Protein AF-0000000065842247 (afdb_homodimer)

Sequence (326 aa):
MAKSNKIFTNTLRLLALAATVVAIVFMVTSHDSAQVLNLTFTAKYSNTPAFKFLVIGEAIAGGYTVISILLSFKGLFWRLIVILDMVTTVLLTSSISAALAIAQVGKKGNTHAGWLPICGQVPDFCDYVTIALIAGFAAAIIYFVLLLCSLYVVLSPIFVATPMAKSNKIFTNTLRLLALAATVVAIVFMVTSHDSAQVLNLTFTAKYSNTPAFKFLVIGEAIAGGYTVISILLSFKGLFWRLIVILDMVTTVLLTSSISAALAIAQVGKKGNTHAGWLPICGQVPDFCDYVTIALIAGFAAAIIYFVLLLCSLYVVLSPIFVATP

Secondary structure (DSSP, 8-state):
--HHHHHHHHHHHHHHHHHHHHHHHHHHT-EEEEEETTEEEEEEGGG-HHHHHHHHHHHHHHHHHHHHHHHHTTTTTHHHHHHHHHHHHHHHHHHHHHHHHHHHHHHH-BTTTTB---TTT-HHHHHHHHHHHHHHHHHHHHHHHHHHHHHHHHHSHHHH---/--HHHHHHHHHHHHHHHHHHHHHHHHHHT-EEEEEETTEEEEEEGGG-HHHHHHHHHHHHHHHHHHHHHHHHTTT--HHHHHHHHHHHHHHHHHHHHHHHHHHHHHHH-BTTTTB---TTT-HHHHHHHHHHHHHHHHHHHHHHHHHHHHHHHHHSHHHH---

Foldseek 3Di:
DDPVLLVVLLVLLVLLLVLLVLLLVLQQPQWFWFADPNDIDIDHLVVDVLSVLLNVLSVVLNVVSVVLSVVSVVVPPVVVSLVVLVVSLVSLVVSLVSLVVVLVCLQCNDVVVPGDHPCVGGVSNSVSNVSSSVSSVSSSVSSVVSNVSSCCVVCVVVVPPDD/DDPVLLVVLLVLLVLLLVLLVLLLVLQQPQWFWFADPNDIDIDHLVVDPLSVLLNVLSVVLNVVSVVLSVCVVVVPPLVVSLVVLVVSLVSLVVSLVSLVVVLVCLQCNDVVVPGDHPCVGGVSNSVSNVSSSVSSVSSSVSSVVSSVSSCCVVCVVVVPPPD

Radius of gyration: 21.98 Å; Cα contacts (8 Å, |Δi|>4): 454; chains: 2; bounding box: 40×74×47 Å

Solvent-accessible surface area (backbone atoms only — not comparable to full-atom values): 16144 Å² total; per-residue (Å²): 132,63,68,67,57,52,53,53,54,48,51,50,42,52,52,27,34,52,22,19,52,51,15,36,53,32,31,74,65,17,51,29,66,32,77,53,99,86,37,79,39,59,45,47,38,84,78,34,70,37,44,44,42,30,40,51,34,32,50,52,44,32,55,47,40,56,52,50,53,62,45,60,73,68,63,80,52,59,69,60,47,54,54,50,40,50,52,41,28,44,42,33,37,20,20,46,29,11,28,48,42,53,50,47,33,34,63,69,25,34,78,70,71,60,26,61,49,44,34,88,62,27,46,62,22,47,51,26,42,49,51,12,49,54,26,34,47,49,23,26,50,44,38,46,50,53,46,51,52,52,50,48,59,63,50,43,67,69,64,62,70,62,134,130,64,68,68,56,52,54,53,54,47,50,50,42,52,51,28,34,52,23,19,51,49,16,36,53,32,30,74,65,17,50,31,65,32,78,52,99,87,36,79,39,59,47,46,39,84,78,33,71,37,44,44,42,29,40,51,35,30,49,52,44,31,55,47,41,58,52,50,54,63,37,56,73,69,69,52,60,63,67,57,48,54,54,51,41,50,53,41,28,45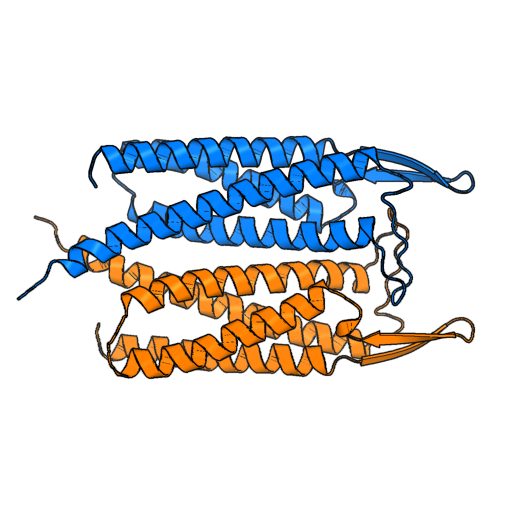,42,32,38,20,22,45,29,12,31,49,41,53,50,48,34,33,63,68,25,34,79,70,71,62,25,61,49,43,34,89,63,27,46,63,21,47,52,26,41,48,52,12,48,53,27,35,46,50,23,24,51,45,38,46,51,51,46,50,51,52,50,47,59,63,52,42,66,68,63,63,67,59,130

InterPro domains:
  IPR006459 Casparian strip membrane protein [TIGR01569] (11-151)
  IPR006702 Casparian strip membrane protein domain [PF04535] (5-141)
  IPR044173 Casparian strip membrane protein/CASP-like protein [PTHR36488] (4-150)

Organism: Populus trichocarpa (NCBI:txid3694)

pLDDT: mean 90.18, std 12.79, range [35.44, 98.75]

Nearest PDB structures (foldseek):
  7qhh-assembly1_I  TM=3.623E-01  e=5.832E-01  Rattus norvegicus
  8snb-assembly1_8L  TM=2.757E-01  e=6.957E+00  Strongylocentrotus purpuratus
  7qhh-assembly1_I  TM=4.865E-01  e=8.063E-01  Rattus norvegicus
  8ss7-assembly1_A  TM=3.778E-01  e=7.655E-01  Rattus norvegicus
  5vju-assembly1_A  TM=3.412E-01  e=9.273E+00  synthetic construct

Structure (mmCIF, N/CA/C/O backbone):
data_AF-0000000065842247-model_v1
#
loop_
_entity.id
_entity.type
_entity.pdbx_description
1 polymer 'CASP-like protein 1C2'
#
loop_
_atom_site.group_PDB
_atom_site.id
_atom_site.type_symbol
_atom_site.label_atom_id
_atom_site.label_alt_id
_atom_site.label_comp_id
_atom_site.label_asym_id
_atom_site.label_entity_id
_atom_site.label_seq_id
_atom_site.pdbx_PDB_ins_code
_atom_site.Cartn_x
_atom_site.Cartn_y
_atom_site.Cartn_z
_atom_site.occupancy
_atom_site.B_iso_or_equiv
_atom_site.auth_seq_id
_atom_site.auth_comp_id
_atom_site.auth_asym_id
_atom_site.auth_atom_id
_atom_site.pdbx_PDB_model_num
ATOM 1 N N . MET A 1 1 ? 10.617 26.594 12.383 1 52.81 1 MET A N 1
ATOM 2 C CA . MET A 1 1 ? 11.008 25.281 12.891 1 52.81 1 MET A CA 1
ATOM 3 C C . MET A 1 1 ? 12.422 25.328 13.469 1 52.81 1 MET A C 1
ATOM 5 O O . MET A 1 1 ? 13.297 26 12.93 1 52.81 1 MET A O 1
ATOM 9 N N . ALA A 1 2 ? 12.633 24.797 14.789 1 65 2 ALA A N 1
ATOM 10 C CA . ALA A 1 2 ? 13.938 24.828 15.453 1 65 2 ALA A CA 1
ATOM 11 C C . ALA A 1 2 ? 15 24.125 14.617 1 65 2 ALA A C 1
ATOM 13 O O . ALA A 1 2 ? 14.688 23.188 13.875 1 65 2 ALA A O 1
ATOM 14 N N . LYS A 1 3 ? 16.156 24.625 14.469 1 75.5 3 LYS A N 1
ATOM 15 C CA . LYS A 1 3 ? 17.328 24.109 13.766 1 75.5 3 LYS A CA 1
ATOM 16 C C . LYS A 1 3 ? 17.5 22.609 14.016 1 75.5 3 LYS A C 1
ATOM 18 O O . LYS A 1 3 ? 17.797 21.859 13.094 1 75.5 3 LYS A O 1
ATOM 23 N N . SER A 1 4 ? 17.359 22.125 15.133 1 74.81 4 SER A N 1
ATOM 24 C CA . SER A 1 4 ? 17.531 20.719 15.5 1 74.81 4 SER A CA 1
ATOM 25 C C . SER A 1 4 ? 16.516 19.844 14.797 1 74.81 4 SER A C 1
ATOM 27 O O . SER A 1 4 ? 16.828 18.734 14.375 1 74.81 4 SER A O 1
ATOM 29 N N . ASN A 1 5 ? 15.414 20.375 14.602 1 79.69 5 ASN A N 1
ATOM 30 C CA . ASN A 1 5 ? 14.367 19.625 13.922 1 79.69 5 ASN A CA 1
ATOM 31 C C . ASN A 1 5 ? 14.672 19.438 12.438 1 79.69 5 ASN A C 1
ATOM 33 O O . ASN A 1 5 ? 14.43 18.375 11.875 1 79.69 5 ASN A O 1
ATOM 37 N N . LYS A 1 6 ? 15.375 20.469 11.977 1 81.56 6 LYS A N 1
ATOM 38 C CA . LYS A 1 6 ? 15.727 20.406 10.562 1 81.56 6 LYS A CA 1
ATOM 39 C C . LYS A 1 6 ? 16.812 19.359 10.312 1 81.56 6 LYS A C 1
ATOM 41 O O . LYS A 1 6 ? 16.766 18.625 9.328 1 81.56 6 LYS A O 1
ATOM 46 N N . ILE A 1 7 ? 17.75 19.344 11.188 1 86 7 ILE A N 1
ATOM 47 C CA . ILE A 1 7 ? 18.844 18.375 11.062 1 86 7 ILE A CA 1
ATOM 48 C C . ILE A 1 7 ? 18.297 16.953 11.188 1 86 7 ILE A C 1
ATOM 50 O O . ILE A 1 7 ? 18.688 16.062 10.43 1 86 7 ILE A O 1
ATOM 54 N N . PHE A 1 8 ? 17.484 16.75 12.125 1 89.75 8 PHE A N 1
ATOM 55 C CA . PHE A 1 8 ? 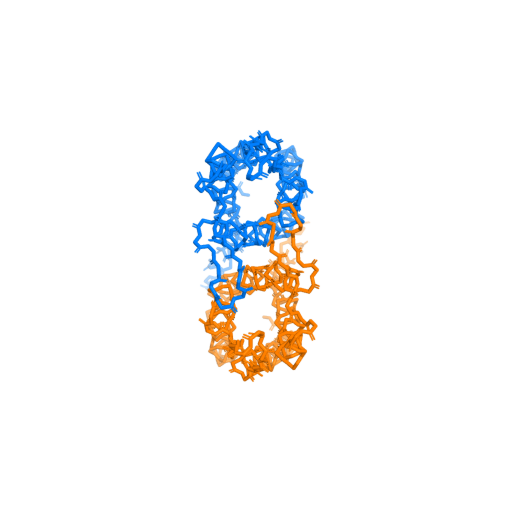16.906 15.438 12.352 1 89.75 8 PHE A CA 1
ATOM 56 C C . PHE A 1 8 ? 16.109 14.977 11.141 1 89.75 8 PHE A C 1
ATOM 58 O O . PHE A 1 8 ? 16.297 13.859 10.648 1 89.75 8 PHE A O 1
ATOM 65 N N . THR A 1 9 ? 15.258 15.828 10.594 1 89.75 9 THR A N 1
ATOM 66 C CA . THR A 1 9 ? 14.414 15.461 9.461 1 89.75 9 THR A CA 1
ATOM 67 C C . THR A 1 9 ? 15.258 15.219 8.219 1 89.75 9 THR A C 1
ATOM 69 O O . THR A 1 9 ? 14.984 14.305 7.438 1 89.75 9 THR A O 1
ATOM 72 N N . ASN A 1 10 ? 16.328 15.992 8.102 1 91.12 10 ASN A N 1
ATOM 73 C CA . ASN A 1 10 ? 17.172 15.805 6.934 1 91.12 10 ASN A CA 1
ATOM 74 C C . ASN A 1 10 ? 18 14.523 7.039 1 91.12 10 ASN A C 1
ATOM 76 O O . ASN A 1 10 ? 18.281 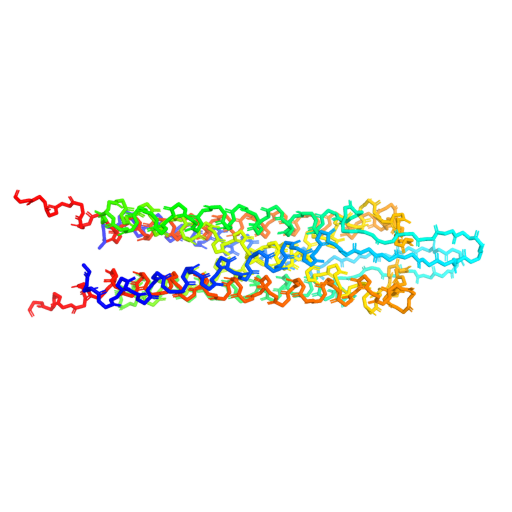13.875 6.027 1 91.12 10 ASN A O 1
ATOM 80 N N . THR A 1 11 ? 18.391 14.172 8.203 1 94.38 11 THR A N 1
ATOM 81 C CA . THR A 1 11 ? 19.094 12.906 8.406 1 94.38 11 THR A CA 1
ATOM 82 C C . THR A 1 11 ? 18.172 11.727 8.07 1 94.38 11 THR A C 1
ATOM 84 O O . THR A 1 11 ? 18.609 10.773 7.418 1 94.38 11 THR A O 1
ATOM 87 N N . LEU A 1 12 ? 16.922 11.789 8.461 1 95.62 12 LEU A N 1
ATOM 88 C CA . LEU A 1 12 ? 15.945 10.75 8.141 1 95.62 12 LEU A CA 1
ATOM 89 C C . LEU A 1 12 ? 15.75 10.648 6.629 1 95.62 12 LEU A C 1
ATOM 91 O O . LEU A 1 12 ? 15.656 9.547 6.086 1 95.62 12 LEU A O 1
ATOM 95 N N . ARG A 1 13 ? 15.75 11.758 6.012 1 96.19 13 ARG A N 1
ATOM 96 C CA . ARG A 1 13 ? 15.594 11.758 4.559 1 96.19 13 ARG A CA 1
ATOM 97 C C . ARG A 1 13 ? 16.797 11.117 3.875 1 96.19 13 ARG A C 1
ATOM 99 O O . ARG A 1 13 ? 16.641 10.391 2.887 1 96.19 13 ARG A O 1
ATOM 106 N N . LEU A 1 14 ? 17.953 11.344 4.379 1 96.5 14 LEU A N 1
ATOM 107 C CA . LEU A 1 14 ? 19.156 10.742 3.809 1 96.5 14 LEU A CA 1
ATOM 108 C C . LEU A 1 14 ? 19.125 9.227 3.973 1 96.5 14 LEU A C 1
ATOM 110 O O . LEU A 1 14 ? 19.5 8.492 3.055 1 96.5 14 LEU A O 1
ATOM 114 N N . LEU A 1 15 ? 18.672 8.812 5.105 1 98.06 15 LEU A N 1
ATOM 115 C CA . LEU A 1 15 ? 18.547 7.375 5.344 1 98.06 15 LEU A CA 1
ATOM 116 C C . LEU A 1 15 ? 17.516 6.758 4.422 1 98.06 15 LEU A C 1
ATOM 118 O O . LEU A 1 15 ? 17.703 5.648 3.92 1 98.06 15 LEU A O 1
ATOM 122 N N . ALA A 1 16 ? 16.406 7.496 4.277 1 98.06 16 ALA A N 1
ATOM 123 C CA . ALA A 1 16 ? 15.367 7.023 3.359 1 98.06 16 ALA A CA 1
ATOM 124 C C . ALA A 1 16 ? 15.906 6.906 1.937 1 98.06 16 ALA A C 1
ATOM 126 O O . ALA A 1 16 ? 15.602 5.945 1.227 1 98.06 16 ALA A O 1
ATOM 127 N N . LEU A 1 17 ? 16.719 7.824 1.506 1 98.12 17 LEU A N 1
ATOM 128 C CA . LEU A 1 17 ? 17.328 7.797 0.182 1 98.12 17 LEU A CA 1
ATOM 129 C C . LEU A 1 17 ? 18.219 6.57 0.024 1 98.12 17 LEU A C 1
ATOM 131 O O . LEU A 1 17 ? 18.141 5.867 -0.984 1 98.12 17 LEU A O 1
ATOM 135 N N . ALA A 1 18 ? 19.031 6.363 1.026 1 98.56 18 ALA A N 1
ATOM 136 C CA . ALA A 1 18 ? 19.891 5.188 0.994 1 98.56 18 ALA A CA 1
ATOM 137 C C . ALA A 1 18 ? 19.078 3.904 0.895 1 98.56 18 ALA A C 1
ATOM 139 O O . ALA A 1 18 ? 19.406 3.006 0.119 1 98.56 18 ALA A O 1
ATOM 140 N N . ALA A 1 19 ? 18.031 3.811 1.656 1 98.62 19 ALA A N 1
ATOM 141 C CA . ALA A 1 19 ? 17.172 2.631 1.651 1 98.62 19 ALA A CA 1
ATOM 142 C C . ALA A 1 19 ? 16.531 2.422 0.282 1 98.62 19 ALA A C 1
ATOM 144 O O . ALA A 1 19 ? 16.438 1.293 -0.203 1 98.62 19 ALA A O 1
ATOM 145 N N . THR A 1 20 ? 16.062 3.518 -0.337 1 98.62 20 THR A N 1
ATOM 146 C CA . THR A 1 20 ? 15.445 3.389 -1.652 1 98.62 20 THR A CA 1
ATOM 147 C C . THR A 1 20 ? 16.469 2.92 -2.686 1 98.62 20 THR A C 1
ATOM 149 O O . THR A 1 20 ? 16.141 2.102 -3.551 1 98.62 20 THR A O 1
ATOM 152 N N . VAL A 1 21 ? 17.672 3.383 -2.643 1 98.5 21 VAL A N 1
ATOM 153 C CA . VAL A 1 21 ? 18.719 2.984 -3.58 1 98.5 21 VAL A CA 1
ATOM 154 C C . VAL A 1 21 ? 19.031 1.499 -3.41 1 98.5 21 VAL A C 1
ATOM 156 O O . VAL A 1 21 ? 19.125 0.761 -4.395 1 98.5 21 VAL A O 1
ATOM 159 N N . VAL A 1 22 ? 19.141 1.072 -2.17 1 98.69 22 VAL A N 1
ATOM 160 C CA . VAL A 1 22 ? 19.406 -0.338 -1.896 1 98.69 22 VAL A CA 1
ATOM 161 C C . VAL A 1 22 ? 18.266 -1.19 -2.457 1 98.69 22 VAL A C 1
ATOM 163 O O . VAL A 1 22 ? 18.5 -2.205 -3.113 1 98.69 22 VAL A O 1
ATOM 166 N N . ALA A 1 23 ? 17.031 -0.779 -2.215 1 98.75 23 ALA A N 1
ATOM 167 C CA . ALA A 1 23 ? 15.867 -1.517 -2.723 1 98.75 23 ALA A CA 1
ATOM 168 C C . ALA A 1 23 ? 15.906 -1.614 -4.246 1 98.75 23 ALA A C 1
ATOM 170 O O . ALA A 1 23 ? 15.68 -2.686 -4.809 1 98.75 23 ALA A O 1
ATOM 171 N N . ILE A 1 24 ? 16.219 -0.499 -4.898 1 98.62 24 ILE A N 1
ATOM 172 C CA . ILE A 1 24 ? 16.25 -0.463 -6.355 1 98.62 24 ILE A CA 1
ATOM 173 C C . ILE A 1 24 ? 17.359 -1.359 -6.879 1 98.62 24 ILE A C 1
ATOM 175 O O . ILE A 1 24 ? 17.125 -2.207 -7.746 1 98.62 24 ILE A O 1
ATOM 179 N N . VAL A 1 25 ? 18.562 -1.231 -6.379 1 98.44 25 VAL A N 1
ATOM 180 C CA . VAL A 1 25 ? 19.719 -1.949 -6.883 1 98.44 25 VAL A CA 1
ATOM 181 C C . VAL A 1 25 ? 19.516 -3.453 -6.73 1 98.44 25 VAL A C 1
ATOM 183 O O . VAL A 1 25 ? 19.688 -4.215 -7.684 1 98.44 25 VAL A O 1
ATOM 186 N N . PHE A 1 26 ? 19.062 -3.881 -5.578 1 98.44 26 PHE A N 1
ATOM 187 C CA . PHE A 1 26 ? 18.922 -5.312 -5.348 1 98.44 26 PHE A CA 1
ATOM 188 C C . PHE A 1 26 ? 17.734 -5.867 -6.121 1 98.44 26 PHE A C 1
ATOM 190 O O . PHE A 1 26 ? 17.75 -7.012 -6.57 1 98.44 26 PHE A O 1
ATOM 197 N N . MET A 1 27 ? 16.703 -5.074 -6.324 1 98.31 27 MET A N 1
ATOM 198 C CA . MET A 1 27 ? 15.586 -5.562 -7.121 1 98.31 27 MET A CA 1
ATOM 199 C C . MET A 1 27 ? 15.977 -5.68 -8.594 1 98.31 27 MET A C 1
ATOM 201 O O . MET A 1 27 ? 15.711 -6.703 -9.227 1 98.31 27 MET A O 1
ATOM 205 N N . VAL A 1 28 ? 16.641 -4.633 -9.109 1 97.75 28 VAL A N 1
ATOM 206 C CA . VAL A 1 28 ? 16.953 -4.605 -10.531 1 97.75 28 VAL A CA 1
ATOM 207 C C . VAL A 1 28 ? 18.016 -5.645 -10.844 1 97.75 28 VAL A C 1
ATOM 209 O O . VAL A 1 28 ? 18.109 -6.141 -11.977 1 97.75 28 VAL A O 1
ATOM 212 N N . THR A 1 29 ? 18.812 -6.027 -9.844 1 96.94 29 THR A N 1
ATOM 213 C CA . THR A 1 29 ? 19.859 -7.016 -10.07 1 96.94 29 THR A CA 1
ATOM 214 C C . THR A 1 29 ? 19.391 -8.406 -9.664 1 96.94 29 THR A C 1
ATOM 216 O O . THR A 1 29 ? 20.156 -9.367 -9.703 1 96.94 29 THR A O 1
ATOM 219 N N . SER A 1 30 ? 18.125 -8.484 -9.375 1 95.5 30 SER A N 1
ATOM 220 C CA . SER A 1 30 ? 17.594 -9.797 -9.023 1 95.5 30 SER A CA 1
ATOM 221 C C . SER A 1 30 ? 17.391 -10.664 -10.258 1 95.5 30 SER A C 1
ATOM 223 O O . SER A 1 30 ? 16.594 -10.336 -11.133 1 95.5 30 SER A O 1
ATOM 225 N N . HIS A 1 31 ? 18.203 -11.578 -10.469 1 93.31 31 HIS A N 1
ATOM 226 C CA . HIS A 1 31 ? 18.125 -12.508 -11.586 1 93.31 31 HIS A CA 1
ATOM 227 C C . HIS A 1 31 ? 18.641 -13.891 -11.188 1 93.31 31 HIS A C 1
ATOM 229 O O . HIS A 1 31 ? 19.547 -14.008 -10.367 1 93.31 31 HIS A O 1
ATOM 235 N N . ASP A 1 32 ? 17.891 -14.836 -11.688 1 92.62 32 ASP A N 1
ATOM 236 C CA . ASP A 1 32 ? 18.25 -16.234 -11.492 1 92.62 32 ASP A CA 1
ATOM 237 C C . ASP A 1 32 ? 17.656 -17.125 -12.586 1 92.62 32 ASP A C 1
ATOM 239 O O . ASP A 1 32 ? 16.641 -16.766 -13.188 1 92.62 32 ASP A O 1
ATOM 243 N N . SER A 1 33 ? 18.359 -18.203 -12.922 1 91.31 33 SER A N 1
ATOM 244 C CA . SER A 1 33 ? 17.859 -19.172 -13.898 1 91.31 33 SER A CA 1
ATOM 245 C C . SER A 1 33 ? 17.891 -20.594 -13.352 1 91.31 33 SER A C 1
ATOM 247 O O . SER A 1 33 ? 18.766 -20.922 -12.547 1 91.31 33 SER A O 1
ATOM 249 N N . ALA A 1 34 ? 16.891 -21.234 -13.75 1 89.06 34 ALA A N 1
ATOM 250 C CA . ALA A 1 34 ? 16.828 -22.641 -13.352 1 89.06 34 ALA A CA 1
ATOM 251 C C . ALA A 1 34 ? 16.422 -23.531 -14.523 1 89.06 34 ALA A C 1
ATOM 253 O O . ALA A 1 34 ? 15.758 -23.062 -15.461 1 89.06 34 ALA A O 1
ATOM 254 N N . GLN A 1 35 ? 16.938 -24.797 -14.508 1 83.5 35 GLN A N 1
ATOM 255 C CA . GLN A 1 35 ? 16.578 -25.781 -15.523 1 83.5 35 GLN A CA 1
ATOM 256 C C . GLN A 1 35 ? 15.516 -26.734 -14.992 1 83.5 35 GLN A C 1
ATOM 258 O O . GLN A 1 35 ? 15.734 -27.422 -13.992 1 83.5 35 GLN A O 1
ATOM 263 N N . VAL A 1 36 ? 14.289 -26.516 -15.586 1 71.88 36 VAL A N 1
ATOM 264 C CA . VAL A 1 36 ? 13.219 -27.453 -15.258 1 71.88 36 VAL A CA 1
ATOM 265 C C . VAL A 1 36 ? 12.875 -28.297 -16.484 1 71.88 36 VAL A C 1
ATOM 267 O O . VAL A 1 36 ? 12.398 -27.781 -17.484 1 71.88 36 VAL A O 1
ATOM 270 N N . LEU A 1 37 ? 12.938 -29.641 -16.281 1 72.88 37 LEU A N 1
ATOM 271 C CA . LEU A 1 37 ? 12.648 -30.609 -17.328 1 72.88 37 LEU A CA 1
ATOM 272 C C . LEU A 1 37 ? 13.25 -30.172 -18.656 1 72.88 37 LEU A C 1
ATOM 274 O O . LEU A 1 37 ? 12.586 -30.219 -19.703 1 72.88 37 LEU A O 1
ATOM 278 N N . ASN A 1 38 ? 14.422 -29.531 -18.703 1 74.69 38 ASN A N 1
ATOM 279 C CA . ASN A 1 38 ? 15.219 -29.109 -19.844 1 74.69 38 ASN A CA 1
ATOM 280 C C . ASN A 1 38 ? 14.766 -27.75 -20.375 1 74.69 38 ASN A C 1
ATOM 282 O O . ASN A 1 38 ? 15.07 -27.391 -21.516 1 74.69 38 ASN A O 1
ATOM 286 N N . LEU A 1 39 ? 13.875 -27.234 -19.734 1 79.62 39 LEU A N 1
ATOM 287 C CA . LEU A 1 39 ? 13.484 -25.875 -20.062 1 79.62 39 LEU A CA 1
ATOM 288 C C . LEU A 1 39 ? 14.109 -24.891 -19.078 1 79.62 39 LEU A C 1
ATOM 290 O O . LEU A 1 39 ? 14.219 -25.172 -17.891 1 79.62 39 LEU A O 1
ATOM 294 N N . THR A 1 40 ? 14.703 -23.922 -19.688 1 82.56 40 THR A N 1
ATOM 295 C CA . THR A 1 40 ? 15.312 -22.891 -18.844 1 82.56 40 THR A CA 1
ATOM 296 C C . THR A 1 40 ? 14.258 -21.891 -18.375 1 82.56 40 THR A C 1
ATOM 298 O O . THR A 1 40 ? 13.547 -21.297 -19.188 1 82.56 40 THR A O 1
ATOM 301 N N . PHE A 1 41 ? 14.133 -21.812 -17.156 1 84.31 41 PHE A N 1
ATOM 302 C CA . PHE A 1 41 ? 13.273 -20.875 -16.453 1 84.31 41 PHE A CA 1
ATOM 303 C C . PHE A 1 41 ? 14.086 -19.703 -15.898 1 84.31 41 PHE A C 1
ATOM 305 O O . PHE A 1 41 ? 15.039 -19.906 -15.148 1 84.31 41 PHE A O 1
ATOM 312 N N . THR A 1 42 ? 13.828 -18.5 -16.406 1 89 42 THR A N 1
ATOM 313 C CA . THR A 1 42 ? 14.539 -17.328 -15.914 1 89 42 THR A CA 1
ATOM 314 C C . THR A 1 42 ? 13.617 -16.438 -15.07 1 89 42 THR A C 1
ATOM 316 O O . THR A 1 42 ? 12.508 -16.125 -15.484 1 89 42 THR A O 1
ATOM 319 N N . ALA A 1 43 ? 14.125 -16.172 -13.93 1 92.62 43 ALA A N 1
ATOM 320 C CA . ALA A 1 43 ? 13.406 -15.281 -13.023 1 92.62 43 ALA A CA 1
ATOM 321 C C . ALA A 1 43 ? 14.086 -13.914 -12.945 1 92.62 43 ALA A C 1
ATOM 323 O O . ALA A 1 43 ? 15.266 -13.828 -12.602 1 92.62 43 ALA A O 1
ATOM 324 N N . LYS A 1 44 ? 13.367 -12.859 -13.266 1 95.5 44 LYS A N 1
ATOM 325 C CA . LYS A 1 44 ? 13.82 -11.469 -13.203 1 95.5 44 LYS A CA 1
ATOM 326 C C . LYS A 1 44 ? 12.711 -10.555 -12.695 1 95.5 44 LYS A C 1
ATOM 328 O O . LYS A 1 44 ? 11.523 -10.859 -12.852 1 95.5 44 LYS A O 1
ATOM 333 N N . TYR A 1 45 ? 13.133 -9.414 -12.164 1 94.81 45 TYR A N 1
ATOM 334 C CA . TYR A 1 45 ? 12.148 -8.516 -11.578 1 94.81 45 TYR A CA 1
ATOM 335 C C . TYR A 1 45 ? 11.18 -8.008 -12.633 1 94.81 45 TYR A C 1
ATOM 337 O O . TYR A 1 45 ? 10 -7.781 -12.352 1 94.81 45 TYR A O 1
ATOM 345 N N . SER A 1 46 ? 11.648 -7.844 -13.906 1 95.06 46 SER A N 1
ATOM 346 C CA . SER A 1 46 ? 10.852 -7.262 -14.984 1 95.06 46 SER A CA 1
ATOM 347 C C . SER A 1 46 ? 9.734 -8.211 -15.422 1 95.06 46 SER A C 1
ATOM 349 O O . SER A 1 46 ? 8.82 -7.809 -16.141 1 95.06 46 SER A O 1
ATOM 351 N N . ASN A 1 47 ? 9.781 -9.453 -14.984 1 94.81 47 ASN A N 1
ATOM 352 C CA . ASN A 1 47 ? 8.766 -10.445 -15.32 1 94.81 47 ASN A CA 1
ATOM 353 C C . ASN A 1 47 ? 7.504 -10.273 -14.477 1 94.81 47 ASN A C 1
ATOM 355 O O . ASN A 1 47 ? 6.477 -10.898 -14.758 1 94.81 47 ASN A O 1
ATOM 359 N N . THR A 1 48 ? 7.555 -9.453 -13.461 1 95.94 48 THR A N 1
ATOM 360 C CA . THR A 1 48 ? 6.461 -9.281 -12.516 1 95.94 48 THR A CA 1
ATOM 361 C C . THR A 1 48 ? 6.094 -7.809 -12.375 1 95.94 48 THR A C 1
ATOM 363 O O . THR A 1 48 ? 6.891 -7.008 -11.875 1 95.94 48 THR A O 1
ATOM 366 N N . PRO A 1 49 ? 4.898 -7.441 -12.734 1 97.25 49 PRO A N 1
ATOM 367 C CA . PRO A 1 49 ? 4.477 -6.039 -12.633 1 97.25 49 PRO A CA 1
ATOM 368 C C . PRO A 1 49 ? 4.637 -5.48 -11.219 1 97.25 49 PRO A C 1
ATOM 370 O O . PRO A 1 49 ? 4.996 -4.312 -11.055 1 97.25 49 PRO A O 1
ATOM 373 N N . ALA A 1 50 ? 4.328 -6.254 -10.203 1 97.81 50 ALA A N 1
ATOM 374 C CA . ALA A 1 5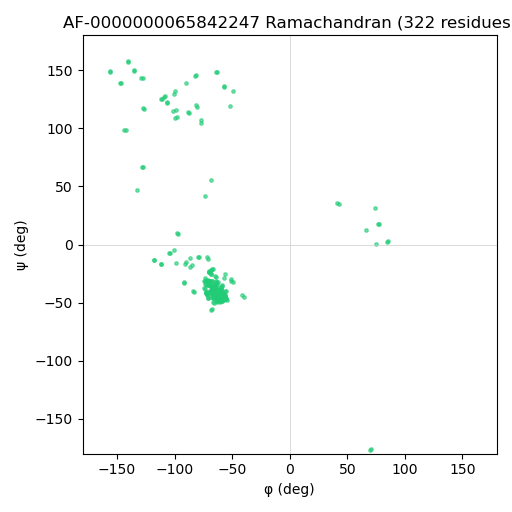0 ? 4.43 -5.789 -8.82 1 97.81 50 ALA A CA 1
ATOM 375 C C . ALA A 1 50 ? 5.867 -5.391 -8.484 1 97.81 50 ALA A C 1
ATOM 377 O O . ALA A 1 50 ? 6.094 -4.418 -7.762 1 97.81 50 ALA A O 1
ATOM 378 N N . PHE A 1 51 ? 6.84 -6.09 -9 1 98.44 51 PHE A N 1
ATOM 379 C CA . PHE A 1 51 ? 8.242 -5.781 -8.742 1 98.44 51 PHE A CA 1
ATOM 380 C C . PHE A 1 51 ? 8.68 -4.547 -9.516 1 98.44 51 PHE A C 1
ATOM 382 O O . PHE A 1 51 ? 9.453 -3.729 -9.008 1 98.44 51 PHE A O 1
ATOM 389 N N . LYS A 1 52 ? 8.211 -4.379 -10.703 1 98.31 52 LYS A N 1
ATOM 390 C CA . LYS A 1 52 ? 8.453 -3.146 -11.445 1 98.31 52 LYS A CA 1
ATOM 391 C C . LYS A 1 52 ? 7.867 -1.942 -10.719 1 98.31 52 LYS A C 1
ATOM 393 O O . LYS A 1 52 ? 8.484 -0.877 -10.672 1 98.31 52 LYS A O 1
ATOM 398 N N . PHE A 1 53 ? 6.688 -2.191 -10.227 1 98.56 53 PHE A N 1
ATOM 399 C CA . PHE A 1 53 ? 6.027 -1.139 -9.461 1 98.56 53 PHE A CA 1
ATOM 400 C C . PHE A 1 53 ? 6.867 -0.749 -8.25 1 98.56 53 PHE A C 1
ATOM 402 O O . PHE A 1 53 ? 6.992 0.436 -7.93 1 98.56 53 PHE A O 1
ATOM 409 N N . LEU A 1 54 ? 7.422 -1.669 -7.598 1 98.69 54 LEU A N 1
ATOM 410 C CA . LEU A 1 54 ? 8.297 -1.383 -6.461 1 98.69 54 LEU A CA 1
ATOM 411 C C . LEU A 1 54 ? 9.492 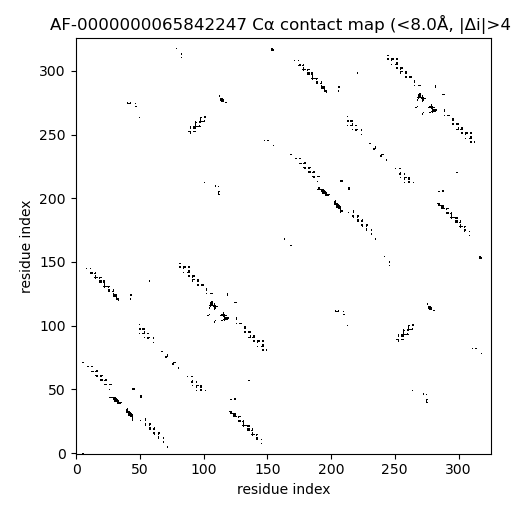-0.54 -6.895 1 98.69 54 LEU A C 1
ATOM 413 O O . LEU A 1 54 ? 9.812 0.465 -6.254 1 98.69 54 LEU A O 1
ATOM 417 N N . VAL A 1 55 ? 10.133 -0.9 -7.98 1 98.69 55 VAL A N 1
ATOM 418 C CA . VAL A 1 55 ? 11.305 -0.187 -8.477 1 98.69 55 VAL A CA 1
ATOM 419 C C . VAL A 1 55 ? 10.922 1.244 -8.844 1 98.69 55 VAL A C 1
ATOM 421 O O . VAL A 1 55 ? 11.602 2.197 -8.453 1 98.69 55 VAL A O 1
ATOM 424 N N . ILE A 1 56 ? 9.875 1.398 -9.555 1 98.56 56 ILE A N 1
ATOM 425 C CA . ILE A 1 56 ? 9.406 2.717 -9.977 1 98.56 56 ILE A CA 1
ATOM 426 C C . ILE A 1 56 ? 9.055 3.557 -8.75 1 98.56 56 ILE A C 1
ATOM 428 O O . ILE A 1 56 ? 9.438 4.727 -8.664 1 98.56 56 ILE A O 1
ATOM 432 N N . GLY A 1 57 ? 8.273 2.936 -7.809 1 98.25 57 GLY A N 1
ATOM 433 C CA . GLY A 1 57 ? 7.918 3.643 -6.586 1 98.25 57 GLY A CA 1
ATOM 434 C C . GLY A 1 57 ? 9.125 4.125 -5.809 1 98.25 57 GLY A C 1
ATOM 435 O O . GLY A 1 57 ? 9.18 5.281 -5.383 1 98.25 57 GLY A O 1
ATOM 436 N N . GLU A 1 58 ? 10.117 3.24 -5.684 1 98.69 58 GLU A N 1
ATOM 437 C CA . GLU A 1 58 ? 11.336 3.592 -4.961 1 98.69 58 GLU A CA 1
ATOM 438 C C . GLU A 1 58 ? 12.125 4.668 -5.699 1 98.69 58 GLU A C 1
ATOM 440 O O . GLU A 1 58 ? 12.719 5.547 -5.07 1 98.69 58 GLU A O 1
ATOM 445 N N . ALA A 1 59 ? 12.133 4.57 -7.008 1 98.56 59 ALA A N 1
ATOM 446 C CA . ALA A 1 59 ? 12.859 5.566 -7.797 1 98.56 59 ALA A CA 1
ATOM 447 C C . ALA A 1 59 ? 12.227 6.949 -7.652 1 98.56 59 ALA A C 1
ATOM 449 O O . ALA A 1 59 ? 12.93 7.941 -7.477 1 98.56 59 ALA A O 1
ATOM 450 N N . ILE A 1 60 ? 10.953 7.012 -7.703 1 98.56 60 ILE A N 1
ATOM 451 C CA . ILE A 1 60 ? 10.234 8.273 -7.551 1 98.56 60 ILE A CA 1
ATOM 452 C C . ILE A 1 60 ? 10.477 8.836 -6.152 1 98.56 60 ILE A C 1
ATOM 454 O O . ILE A 1 60 ? 10.797 10.016 -5.996 1 98.56 60 ILE A O 1
ATOM 458 N N . ALA A 1 61 ? 10.297 7.984 -5.16 1 98.25 61 ALA A N 1
ATOM 459 C CA . ALA A 1 61 ? 10.508 8.406 -3.779 1 98.25 61 ALA A CA 1
ATOM 460 C C . ALA A 1 61 ? 11.945 8.891 -3.572 1 98.25 61 ALA A C 1
ATOM 462 O O . ALA A 1 61 ? 12.172 9.898 -2.902 1 98.25 61 ALA A O 1
ATOM 463 N N . GLY A 1 62 ? 12.898 8.156 -4.109 1 98 62 GLY A N 1
ATOM 464 C CA . GLY A 1 62 ? 14.289 8.578 -4.02 1 98 62 GLY A CA 1
ATOM 465 C C . GLY A 1 62 ? 14.555 9.922 -4.672 1 98 62 GLY A C 1
ATOM 466 O O . GLY A 1 62 ? 15.195 10.789 -4.078 1 98 62 GLY A O 1
ATOM 467 N N . GLY A 1 63 ? 14.086 10.102 -5.895 1 97.62 63 GLY A N 1
ATOM 468 C CA . GLY A 1 63 ? 14.234 11.383 -6.566 1 97.62 63 GLY A CA 1
ATOM 469 C C . GLY A 1 63 ? 13.625 12.531 -5.785 1 97.62 63 GLY A C 1
ATOM 470 O O . GLY A 1 63 ? 14.242 13.594 -5.652 1 97.62 63 GLY A O 1
ATOM 471 N N . TYR A 1 64 ? 12.461 12.305 -5.281 1 97.44 64 TYR A N 1
ATOM 472 C CA . TYR A 1 64 ? 11.797 13.32 -4.469 1 97.44 64 TYR A CA 1
ATOM 473 C C . TYR A 1 64 ? 12.625 13.648 -3.23 1 97.44 64 TYR A C 1
ATOM 475 O O . TYR A 1 64 ? 12.703 14.812 -2.824 1 97.44 64 TYR A O 1
ATOM 483 N N . THR A 1 65 ? 13.164 12.648 -2.625 1 97 65 THR A N 1
ATOM 484 C CA . THR A 1 65 ? 13.945 12.852 -1.412 1 97 65 THR A CA 1
ATOM 485 C C . THR A 1 65 ? 15.109 13.812 -1.672 1 97 65 THR A C 1
ATOM 487 O O . THR A 1 65 ? 15.375 14.695 -0.86 1 97 65 THR A O 1
ATOM 490 N N . VAL A 1 66 ? 15.766 13.688 -2.764 1 95.69 66 VAL A N 1
ATOM 491 C CA . VAL A 1 66 ? 16.875 14.57 -3.119 1 95.69 66 VAL A CA 1
ATOM 492 C C . VAL A 1 66 ? 16.359 16 -3.25 1 95.69 66 VAL A C 1
ATOM 494 O O . VAL A 1 66 ? 16.938 16.938 -2.688 1 95.69 66 VAL A O 1
ATOM 497 N N . ILE A 1 67 ? 15.242 16.156 -3.912 1 93.88 67 ILE A N 1
ATOM 498 C CA . ILE A 1 67 ? 14.656 17.469 -4.141 1 93.88 67 ILE A CA 1
ATOM 499 C C . ILE A 1 67 ? 14.234 18.078 -2.811 1 93.88 67 ILE A C 1
ATOM 501 O O . ILE A 1 67 ? 14.469 19.266 -2.564 1 93.88 67 ILE A O 1
ATOM 505 N N . SER A 1 68 ? 13.617 17.281 -1.969 1 92.19 68 SER A N 1
ATOM 506 C CA . SER A 1 68 ? 13.117 17.781 -0.692 1 92.19 68 SER A CA 1
ATOM 507 C C . SER A 1 68 ? 14.258 18.219 0.218 1 92.19 68 SER A C 1
ATOM 509 O O . SER A 1 68 ? 14.117 19.172 0.983 1 92.19 68 SER A O 1
ATOM 511 N N . ILE A 1 69 ? 15.352 17.562 0.216 1 91.12 69 ILE A N 1
ATOM 512 C CA . ILE A 1 69 ? 16.516 17.953 1.008 1 91.12 69 ILE A CA 1
ATOM 513 C C . ILE A 1 69 ? 17.031 19.312 0.536 1 91.12 69 ILE A C 1
ATOM 515 O O . ILE A 1 69 ? 17.312 20.188 1.352 1 91.12 69 ILE A O 1
ATOM 519 N N . LEU A 1 70 ? 17.109 19.609 -0.736 1 88.94 70 LEU A N 1
ATOM 520 C CA . LEU A 1 70 ? 17.578 20.859 -1.306 1 88.94 70 LEU A CA 1
ATOM 521 C C . LEU A 1 70 ? 16.625 22 -0.972 1 88.94 70 LEU A C 1
ATOM 523 O O . LEU A 1 70 ? 17.047 23.109 -0.641 1 88.94 70 LEU A O 1
ATOM 527 N N . LEU A 1 71 ? 15.305 21.75 -1.031 1 85 71 LEU A N 1
ATOM 528 C CA . LEU A 1 71 ? 14.297 22.766 -0.745 1 85 71 LEU A CA 1
ATOM 529 C C . LEU A 1 71 ? 14.234 23.062 0.749 1 85 71 LEU A C 1
ATOM 531 O O . LEU A 1 71 ? 13.961 24.203 1.145 1 85 71 LEU A O 1
ATOM 535 N N . SER A 1 72 ? 14.297 22.062 1.547 1 79.94 72 SER A N 1
ATOM 536 C CA . SER A 1 72 ? 14.25 22.234 2.994 1 79.94 72 SER A CA 1
ATOM 537 C C . SER A 1 72 ? 15.344 23.172 3.48 1 79.94 72 SER A C 1
ATOM 539 O O . SER A 1 72 ? 15.18 23.844 4.504 1 79.94 72 SER A O 1
ATOM 541 N N . PHE A 1 73 ? 16.359 23.25 2.762 1 73.75 73 PHE A N 1
ATOM 542 C CA . PHE A 1 73 ? 17.453 24.156 3.133 1 73.75 73 PHE A CA 1
ATOM 543 C C . PHE A 1 73 ? 17.047 25.609 2.963 1 73.75 73 PHE A C 1
ATOM 545 O O . PHE A 1 73 ? 17.5 26.484 3.707 1 73.75 73 PHE A O 1
ATOM 552 N N . LYS A 1 74 ? 16.141 25.891 2.205 1 75 74 LYS A N 1
ATOM 553 C CA . LYS A 1 74 ? 15.75 27.266 1.934 1 75 74 LYS A CA 1
ATOM 554 C C . LYS A 1 74 ? 14.539 27.672 2.771 1 75 74 LYS A C 1
ATOM 556 O O . LYS A 1 74 ? 14.297 28.859 2.982 1 75 74 LYS A O 1
ATOM 561 N N . GLY A 1 75 ? 13.867 26.766 3.312 1 70.06 75 GLY A N 1
ATOM 562 C CA . GLY A 1 75 ? 12.75 27.031 4.203 1 70.06 75 GLY A CA 1
ATOM 563 C C . GLY A 1 75 ? 11.508 27.5 3.477 1 70.06 75 GLY A C 1
ATOM 564 O O . GLY A 1 75 ? 10.492 27.812 4.105 1 70.06 75 GLY A O 1
ATOM 565 N N . LEU A 1 76 ? 11.406 27.672 2.098 1 65.69 76 LEU A N 1
ATOM 566 C CA . LEU A 1 76 ? 10.359 28.375 1.374 1 65.69 76 LEU A CA 1
ATOM 567 C C . LEU A 1 76 ? 9.18 27.453 1.084 1 65.69 76 LEU A C 1
ATOM 569 O O . LEU A 1 76 ? 8.031 27.891 1.072 1 65.69 76 LEU A O 1
ATOM 573 N N . PHE A 1 77 ? 9.258 26.094 1.112 1 80.25 77 PHE A N 1
ATOM 574 C CA . PHE A 1 77 ? 8.188 25.234 0.619 1 80.25 77 PHE A CA 1
ATOM 575 C C . PHE A 1 77 ? 7.867 24.125 1.621 1 80.25 77 PHE A C 1
ATOM 577 O O . PHE A 1 77 ? 7.691 22.969 1.241 1 80.25 77 PHE A O 1
ATOM 584 N N . TRP A 1 78 ? 7.754 24.578 2.84 1 81.75 78 TRP A N 1
ATOM 585 C CA . TRP A 1 78 ? 7.57 23.547 3.854 1 81.75 78 TRP A CA 1
ATOM 586 C C . TRP A 1 78 ? 6.188 22.906 3.742 1 81.75 78 TRP A C 1
ATOM 588 O O . TRP A 1 78 ? 6.023 21.719 4.004 1 81.75 78 TRP A O 1
ATOM 598 N N . ARG A 1 79 ? 5.207 23.656 3.314 1 83.25 79 ARG A N 1
ATOM 599 C CA . ARG A 1 79 ? 3.859 23.125 3.154 1 83.25 79 ARG A CA 1
ATOM 600 C C . ARG A 1 79 ? 3.812 22.078 2.045 1 83.25 79 ARG A C 1
ATOM 602 O O . ARG A 1 79 ? 3.174 21.031 2.195 1 83.25 79 ARG A O 1
ATOM 609 N N . LEU A 1 80 ? 4.426 22.438 0.988 1 87.06 80 LEU A N 1
ATOM 610 C CA . LEU A 1 80 ? 4.477 21.531 -0.148 1 87.06 80 LEU A CA 1
ATOM 611 C C . LEU A 1 80 ? 5.227 20.25 0.215 1 87.06 80 LEU A C 1
ATOM 613 O O . LEU A 1 80 ? 4.844 19.156 -0.21 1 87.06 80 LEU A O 1
ATOM 617 N N . ILE A 1 81 ? 6.156 20.406 1.014 1 89.69 81 ILE A N 1
ATOM 618 C CA . ILE A 1 81 ? 6.969 19.266 1.413 1 89.69 81 ILE A CA 1
ATOM 619 C C . ILE A 1 81 ? 6.129 18.297 2.254 1 89.69 81 ILE A C 1
ATOM 621 O O . ILE A 1 81 ? 6.211 17.078 2.08 1 89.69 81 ILE A O 1
ATOM 625 N N . VAL A 1 82 ? 5.34 18.797 3.066 1 89.81 82 VAL A N 1
ATOM 626 C CA . VAL A 1 82 ? 4.516 17.938 3.924 1 89.81 82 VAL A CA 1
ATOM 627 C C . VAL A 1 82 ? 3.518 17.156 3.07 1 89.81 82 VAL A C 1
ATOM 629 O O . VAL A 1 82 ? 3.312 15.961 3.285 1 89.81 82 VAL A O 1
ATOM 632 N N . ILE A 1 83 ? 2.924 17.766 2.096 1 90.94 83 ILE A N 1
ATOM 633 C CA . ILE A 1 83 ? 1.963 17.125 1.211 1 90.94 83 ILE A CA 1
ATOM 634 C C . ILE A 1 83 ? 2.668 16.062 0.375 1 90.94 83 ILE A C 1
ATOM 636 O O . ILE A 1 83 ? 2.174 14.938 0.245 1 90.94 83 ILE A O 1
ATOM 640 N N . LEU A 1 84 ? 3.781 16.375 -0.13 1 93.88 84 LEU A N 1
ATOM 641 C CA . LEU A 1 84 ? 4.527 15.438 -0.967 1 93.88 84 LEU A CA 1
ATOM 642 C C . LEU A 1 84 ? 5.074 14.281 -0.138 1 93.88 84 LEU A C 1
ATOM 644 O O . LEU A 1 84 ? 5.199 13.164 -0.635 1 93.88 84 LEU A O 1
ATOM 648 N N . ASP A 1 85 ? 5.383 14.594 1.136 1 94.44 85 ASP A N 1
ATOM 649 C CA . ASP A 1 85 ? 5.758 13.516 2.041 1 94.44 85 ASP A CA 1
ATOM 650 C C . ASP A 1 85 ? 4.617 12.516 2.211 1 94.44 85 ASP A C 1
ATOM 652 O O . ASP A 1 85 ? 4.844 11.305 2.281 1 94.44 85 ASP A O 1
ATOM 656 N N . MET A 1 86 ? 3.506 13.016 2.271 1 94.31 86 MET A N 1
ATOM 657 C CA . MET A 1 86 ? 2.344 12.148 2.42 1 94.31 86 MET A CA 1
ATOM 658 C C . MET A 1 86 ? 2.139 11.297 1.174 1 94.31 86 MET A C 1
ATOM 660 O O . MET A 1 86 ? 1.925 10.086 1.274 1 94.31 86 MET A O 1
ATOM 664 N N . VAL A 1 87 ? 2.207 11.82 0.013 1 95.5 87 VAL A N 1
ATOM 665 C CA . VAL A 1 87 ? 2.057 11.109 -1.252 1 95.5 87 VAL A CA 1
ATOM 666 C C . VAL A 1 87 ? 3.152 10.055 -1.387 1 95.5 87 VAL A C 1
ATOM 668 O O . VAL A 1 87 ? 2.887 8.914 -1.789 1 95.5 87 VAL A O 1
ATOM 671 N N . THR A 1 88 ? 4.34 10.438 -1.017 1 97.31 88 THR A N 1
ATOM 672 C CA . THR A 1 88 ? 5.473 9.523 -1.101 1 97.31 88 THR A CA 1
ATOM 673 C C . THR A 1 88 ? 5.293 8.352 -0.142 1 97.31 88 THR A C 1
ATOM 675 O O . THR A 1 88 ? 5.617 7.211 -0.481 1 97.31 88 THR A O 1
ATOM 678 N N . THR A 1 89 ? 4.762 8.664 1.053 1 96.81 89 THR A N 1
ATOM 679 C CA . THR A 1 89 ? 4.508 7.602 2.021 1 96.81 89 THR A CA 1
ATOM 680 C C . THR A 1 89 ? 3.496 6.602 1.472 1 96.81 89 THR A C 1
ATOM 682 O O . THR A 1 89 ? 3.697 5.391 1.571 1 96.81 89 THR A O 1
ATOM 685 N N . VAL A 1 90 ? 2.469 7.07 0.863 1 97 90 VAL A N 1
ATOM 686 C CA . VAL A 1 90 ? 1.435 6.207 0.304 1 97 90 VAL A CA 1
ATOM 687 C C . VAL A 1 90 ? 2.006 5.406 -0.865 1 97 90 VAL A C 1
ATOM 689 O O . VAL A 1 90 ? 1.728 4.215 -1.002 1 97 90 VAL A O 1
ATOM 692 N N . LEU A 1 91 ? 2.787 5.992 -1.684 1 97.56 91 LEU A N 1
ATOM 693 C CA . LEU A 1 91 ? 3.418 5.336 -2.824 1 97.56 91 LEU A CA 1
ATOM 694 C C . LEU A 1 91 ? 4.344 4.215 -2.361 1 97.56 91 LEU A C 1
ATOM 696 O O . LEU A 1 91 ? 4.27 3.094 -2.871 1 97.56 91 LEU A O 1
ATOM 700 N N . LEU A 1 92 ? 5.184 4.512 -1.339 1 98.38 92 LEU A N 1
ATOM 701 C CA . LEU A 1 92 ? 6.141 3.535 -0.833 1 98.38 92 LEU A CA 1
ATOM 702 C C . LEU A 1 92 ? 5.422 2.359 -0.178 1 98.38 92 LEU A C 1
ATOM 704 O O . LEU A 1 92 ? 5.77 1.202 -0.418 1 98.38 92 LEU A O 1
ATOM 708 N N . THR A 1 93 ? 4.434 2.65 0.59 1 97.69 93 THR A N 1
ATOM 709 C CA . THR A 1 93 ? 3.734 1.587 1.301 1 97.69 93 THR A CA 1
ATOM 710 C C . THR A 1 93 ? 2.924 0.732 0.331 1 97.69 93 THR A C 1
ATOM 712 O O . THR A 1 93 ? 2.846 -0.489 0.487 1 97.69 93 THR A O 1
ATOM 715 N N . SER A 1 94 ? 2.381 1.354 -0.721 1 97.75 94 SER A N 1
ATOM 716 C CA . SER A 1 94 ? 1.608 0.591 -1.695 1 97.75 94 SER A CA 1
ATOM 717 C C . SER A 1 94 ? 2.512 -0.294 -2.547 1 97.75 94 SER A C 1
ATOM 719 O O . SER A 1 94 ? 2.207 -1.467 -2.773 1 97.75 94 SER A O 1
ATOM 721 N N . SER A 1 95 ? 3.619 0.205 -2.973 1 98.25 95 SER A N 1
ATOM 722 C CA . SER A 1 95 ? 4.504 -0.568 -3.838 1 98.25 95 SER A CA 1
ATOM 723 C C . SER A 1 95 ? 5.137 -1.731 -3.084 1 98.25 95 SER A C 1
ATOM 725 O O . SER A 1 95 ? 5.246 -2.838 -3.615 1 98.25 95 SER A O 1
ATOM 727 N N . ILE A 1 96 ? 5.512 -1.502 -1.861 1 98.5 96 ILE A N 1
ATOM 728 C CA . ILE A 1 96 ? 6.098 -2.559 -1.045 1 98.5 96 ILE A CA 1
ATOM 729 C C . ILE A 1 96 ? 5.055 -3.646 -0.783 1 98.5 96 ILE A C 1
ATOM 731 O O . ILE A 1 96 ? 5.371 -4.836 -0.831 1 98.5 96 ILE A O 1
ATOM 735 N N . SER A 1 97 ? 3.869 -3.26 -0.512 1 98.44 97 SER A N 1
ATOM 736 C CA . SER A 1 97 ? 2.816 -4.223 -0.202 1 98.44 97 SER A CA 1
ATOM 737 C C . SER A 1 97 ? 2.494 -5.098 -1.408 1 98.44 97 SER A C 1
ATOM 739 O O . SER A 1 97 ? 2.297 -6.305 -1.271 1 98.44 97 SER A O 1
ATOM 741 N N . ALA A 1 98 ? 2.424 -4.477 -2.562 1 98.56 98 ALA A N 1
ATOM 742 C CA . ALA A 1 98 ? 2.213 -5.25 -3.781 1 98.56 98 ALA A CA 1
ATOM 743 C C . ALA A 1 98 ? 3.328 -6.273 -3.98 1 98.56 98 ALA A C 1
ATOM 745 O O . ALA A 1 98 ? 3.062 -7.453 -4.23 1 98.56 98 ALA A O 1
ATOM 746 N N . ALA A 1 99 ? 4.535 -5.844 -3.857 1 98.62 99 ALA A N 1
ATOM 747 C CA . ALA A 1 99 ? 5.691 -6.711 -4.055 1 98.62 99 ALA A CA 1
ATOM 748 C C . ALA A 1 99 ? 5.734 -7.816 -3.006 1 98.62 99 ALA A C 1
ATOM 750 O O . ALA A 1 99 ? 6.066 -8.961 -3.318 1 98.62 99 ALA A O 1
ATOM 751 N N . LEU A 1 100 ? 5.406 -7.434 -1.824 1 98.31 100 LEU A N 1
ATOM 752 C CA . LEU A 1 100 ? 5.426 -8.406 -0.738 1 98.31 100 LEU A CA 1
ATOM 753 C C . LEU A 1 100 ? 4.383 -9.5 -0.969 1 98.31 100 LEU A C 1
ATOM 755 O O . LEU A 1 100 ? 4.621 -10.664 -0.652 1 98.31 100 LEU A O 1
ATOM 759 N N . ALA A 1 101 ? 3.246 -9.188 -1.49 1 98.44 101 ALA A N 1
ATOM 760 C CA . ALA A 1 101 ? 2.209 -10.172 -1.779 1 98.44 101 ALA A CA 1
ATOM 761 C C . ALA A 1 101 ? 2.695 -11.195 -2.797 1 98.44 101 ALA A C 1
ATOM 763 O O . ALA A 1 101 ? 2.494 -12.406 -2.619 1 98.44 101 ALA A O 1
ATOM 764 N N . ILE A 1 102 ? 3.379 -10.727 -3.805 1 98.44 102 ILE A N 1
ATOM 765 C CA . ILE A 1 102 ? 3.881 -11.633 -4.836 1 98.44 102 ILE A CA 1
ATOM 766 C C . ILE A 1 102 ? 5.043 -12.453 -4.281 1 98.44 102 ILE A C 1
ATOM 768 O O . ILE A 1 102 ? 5.16 -13.648 -4.566 1 98.44 102 ILE A O 1
ATOM 772 N N . ALA A 1 103 ? 5.895 -11.797 -3.512 1 98.19 103 ALA A N 1
ATOM 773 C CA . ALA A 1 103 ? 7.02 -12.508 -2.906 1 98.19 103 ALA A CA 1
ATOM 774 C C . ALA A 1 103 ? 6.535 -13.641 -2.01 1 98.19 103 ALA A C 1
ATOM 776 O O . ALA A 1 103 ? 7.156 -14.703 -1.956 1 98.19 103 ALA A O 1
ATOM 777 N N . GLN A 1 104 ? 5.527 -13.461 -1.331 1 97.44 104 GLN A N 1
ATOM 778 C CA . GLN A 1 104 ? 4.965 -14.492 -0.469 1 97.44 104 GLN A CA 1
ATOM 779 C C . GLN A 1 104 ? 4.5 -15.695 -1.283 1 97.44 104 GLN A C 1
ATOM 781 O O . GLN A 1 104 ? 4.719 -16.844 -0.888 1 97.44 104 GLN A O 1
ATOM 786 N N . VAL A 1 105 ? 3.879 -15.477 -2.377 1 96.94 105 VAL A N 1
ATOM 787 C CA . VAL A 1 105 ? 3.447 -16.547 -3.264 1 96.94 105 VAL A CA 1
ATOM 788 C C . VAL A 1 105 ? 4.664 -17.281 -3.828 1 96.94 105 VAL A C 1
ATOM 790 O O . VAL A 1 105 ? 4.656 -18.5 -3.965 1 96.94 105 VAL A O 1
ATOM 793 N N . GLY A 1 106 ? 5.66 -16.5 -4.188 1 96.62 106 GLY A N 1
ATOM 794 C CA . GLY A 1 106 ? 6.887 -17.125 -4.672 1 96.62 106 GLY A CA 1
ATOM 795 C C . GLY A 1 106 ? 7.523 -18.062 -3.664 1 96.62 106 GLY A C 1
ATOM 796 O O . GLY A 1 106 ? 8.109 -19.078 -4.039 1 96.62 106 GLY A O 1
ATOM 797 N N . LYS A 1 107 ? 7.426 -17.703 -2.441 1 96.62 107 LYS A N 1
ATOM 798 C CA . LYS A 1 107 ? 8.055 -18.484 -1.372 1 96.62 107 LYS A CA 1
ATOM 799 C C . LYS A 1 107 ? 7.184 -19.656 -0.953 1 96.62 107 LYS A C 1
ATOM 801 O O . LYS A 1 107 ? 7.688 -20.766 -0.744 1 96.62 107 LYS A O 1
ATOM 806 N N . LYS A 1 108 ? 5.832 -19.469 -0.855 1 96.75 108 LYS A N 1
ATOM 807 C CA . LYS A 1 108 ? 4.957 -20.469 -0.25 1 96.75 108 LYS A CA 1
ATOM 808 C C . LYS A 1 108 ? 4.051 -21.109 -1.297 1 96.75 108 LYS A C 1
ATOM 810 O O . LYS A 1 108 ? 3.449 -22.156 -1.045 1 96.75 108 LYS A O 1
ATOM 815 N N . GLY A 1 109 ? 3.947 -20.438 -2.451 1 95.38 109 GLY A N 1
ATOM 816 C CA . GLY A 1 109 ? 2.984 -20.906 -3.439 1 95.38 109 GLY A CA 1
ATOM 817 C C . GLY A 1 109 ? 1.545 -20.672 -3.02 1 95.38 109 GLY A C 1
ATOM 818 O O . GLY A 1 109 ? 1.278 -19.969 -2.047 1 95.38 109 GLY A O 1
ATOM 819 N N . ASN A 1 110 ? 0.605 -21.172 -3.861 1 94.31 110 ASN A N 1
ATOM 820 C CA . ASN A 1 110 ? -0.833 -21.188 -3.619 1 94.31 110 ASN A CA 1
ATOM 821 C C . ASN A 1 110 ? -1.474 -22.453 -4.184 1 94.31 110 ASN A C 1
ATOM 823 O O . ASN A 1 110 ? -1.811 -22.516 -5.367 1 94.31 110 ASN A O 1
ATOM 827 N N . THR A 1 111 ? -1.694 -23.422 -3.322 1 90.94 111 THR A N 1
ATOM 828 C CA . THR A 1 111 ? -2.18 -24.734 -3.758 1 90.94 111 THR A CA 1
ATOM 829 C C . THR A 1 111 ? -3.607 -24.625 -4.289 1 90.94 111 THR A C 1
ATOM 831 O O . THR A 1 111 ? -3.982 -25.344 -5.215 1 90.94 111 THR A O 1
ATOM 834 N N . HIS A 1 112 ? -4.34 -23.70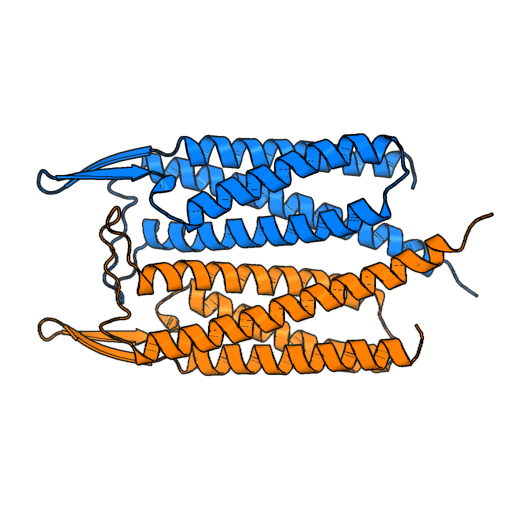3 -3.74 1 88.19 112 HIS A N 1
ATOM 835 C CA . HIS A 1 112 ? -5.723 -23.531 -4.176 1 88.19 112 HIS A CA 1
ATOM 836 C C . HIS A 1 112 ? -5.785 -22.953 -5.586 1 88.19 112 HIS A C 1
ATOM 838 O O . HIS A 1 112 ? -6.742 -23.203 -6.32 1 88.19 112 HIS A O 1
ATOM 844 N N . ALA A 1 113 ? -4.758 -22.281 -5.977 1 90.62 113 ALA A N 1
ATOM 845 C CA . ALA A 1 113 ? -4.699 -21.703 -7.312 1 90.62 113 ALA A CA 1
ATOM 846 C C . ALA A 1 113 ? -3.785 -22.5 -8.227 1 90.62 113 ALA A C 1
ATOM 848 O O . ALA A 1 113 ? -3.65 -22.188 -9.414 1 90.62 113 ALA A O 1
ATOM 849 N N . GLY A 1 114 ? -3.092 -23.453 -7.668 1 89.5 114 GLY A N 1
ATOM 850 C CA . GLY A 1 114 ? -2.145 -24.25 -8.43 1 89.5 114 GLY A CA 1
ATOM 851 C C . GLY A 1 114 ? -0.84 -23.531 -8.703 1 89.5 114 GLY A C 1
ATOM 852 O O . GLY A 1 114 ? -0.137 -23.859 -9.664 1 89.5 114 GLY A O 1
ATOM 853 N N . TRP A 1 115 ? -0.536 -22.531 -8.031 1 94.19 115 TRP A N 1
ATOM 854 C CA . TRP A 1 115 ? 0.714 -21.797 -8.172 1 94.19 115 TRP A CA 1
ATOM 855 C C . TRP A 1 115 ? 1.807 -22.391 -7.297 1 94.19 115 TRP A C 1
ATOM 857 O O . TRP A 1 115 ? 1.787 -22.234 -6.07 1 94.19 115 TRP A O 1
ATOM 867 N N . LEU A 1 116 ? 2.807 -22.953 -7.832 1 92.81 116 LEU A N 1
ATOM 868 C CA . LEU A 1 116 ? 3.889 -23.578 -7.09 1 92.81 116 LEU A CA 1
ATOM 869 C C . LEU A 1 116 ? 4.898 -22.547 -6.605 1 92.81 116 LEU A C 1
ATOM 871 O O . LEU A 1 116 ? 5.117 -21.531 -7.266 1 92.81 116 LEU A O 1
ATOM 875 N N . PRO A 1 117 ? 5.457 -22.844 -5.402 1 95.06 117 PRO A N 1
ATOM 876 C CA . PRO A 1 117 ? 6.543 -21.953 -4.973 1 95.06 117 PRO A CA 1
ATOM 877 C C . PRO A 1 117 ? 7.754 -22.016 -5.902 1 95.06 117 PRO A C 1
ATOM 879 O O . PRO A 1 117 ? 8.078 -23.078 -6.43 1 95.06 117 PRO A O 1
ATOM 882 N N . ILE A 1 118 ? 8.461 -20.953 -6.051 1 93.88 118 ILE A N 1
ATOM 883 C CA . ILE A 1 118 ? 9.531 -20.906 -7.039 1 93.88 118 ILE A CA 1
ATOM 884 C C . ILE A 1 118 ? 10.867 -20.672 -6.336 1 93.88 118 ILE A C 1
ATOM 886 O O . ILE A 1 118 ? 11.93 -20.859 -6.938 1 93.88 118 ILE A O 1
ATOM 890 N N . CYS A 1 119 ? 10.898 -20.297 -5.125 1 95.06 119 CYS A N 1
ATOM 891 C CA . CYS A 1 119 ? 12.109 -19.859 -4.453 1 95.06 119 CYS A CA 1
ATOM 892 C C . CYS A 1 119 ? 13.078 -21.016 -4.258 1 95.06 119 CYS A C 1
ATOM 894 O O . CYS A 1 119 ? 14.289 -20.812 -4.121 1 95.06 119 CYS A O 1
ATOM 896 N N . GLY A 1 120 ? 12.586 -22.234 -4.203 1 92.56 120 GLY A N 1
ATOM 897 C CA . GLY A 1 120 ? 13.461 -23.391 -4.16 1 92.56 120 GLY A CA 1
ATOM 898 C C . GLY A 1 120 ? 14.297 -23.562 -5.414 1 92.56 120 GLY A C 1
ATOM 899 O O . GLY A 1 120 ? 15.438 -24.016 -5.352 1 92.56 120 GLY A O 1
ATOM 900 N N . GLN A 1 121 ? 13.789 -23.094 -6.527 1 90.5 121 GLN A N 1
ATOM 901 C CA . GLN A 1 121 ? 14.438 -23.234 -7.828 1 90.5 121 GLN A CA 1
ATOM 902 C C . GLN A 1 121 ? 15.336 -22.031 -8.125 1 90.5 121 GLN A C 1
ATOM 904 O O . GLN A 1 121 ? 16.359 -22.172 -8.789 1 90.5 121 GLN A O 1
ATOM 909 N N . VAL A 1 122 ? 14.945 -20.906 -7.656 1 93.88 122 VAL A N 1
ATOM 910 C CA . VAL A 1 122 ? 15.68 -19.672 -7.949 1 93.88 122 VAL A CA 1
ATOM 911 C C . VAL A 1 122 ? 16 -18.953 -6.648 1 93.88 122 VAL A C 1
ATOM 913 O O . VAL A 1 122 ? 15.586 -17.797 -6.457 1 93.88 122 VAL A O 1
ATOM 916 N N . PRO A 1 123 ? 16.828 -19.469 -5.793 1 94.81 123 PRO A N 1
ATOM 917 C CA . PRO A 1 123 ? 17.094 -18.906 -4.469 1 94.81 123 PRO A CA 1
ATOM 918 C C . PRO A 1 123 ? 17.797 -17.547 -4.539 1 94.81 123 PRO A C 1
ATOM 920 O O . PRO A 1 123 ? 17.531 -16.672 -3.709 1 94.81 123 PRO A O 1
ATOM 923 N N . ASP A 1 124 ? 18.719 -17.344 -5.461 1 96.25 124 ASP A N 1
ATOM 924 C CA . ASP A 1 124 ? 19.406 -16.062 -5.582 1 96.25 124 ASP A CA 1
ATOM 925 C C . ASP A 1 124 ? 18.422 -14.938 -5.879 1 96.25 124 ASP A C 1
ATOM 927 O O . ASP A 1 124 ? 18.516 -13.859 -5.285 1 96.25 124 ASP A O 1
ATOM 931 N N . PHE A 1 125 ? 17.594 -15.211 -6.828 1 96.94 125 PHE A N 1
ATOM 932 C CA . PHE A 1 125 ? 16.547 -14.234 -7.145 1 96.94 125 PHE A CA 1
ATOM 933 C C . PHE A 1 125 ? 15.742 -13.883 -5.902 1 96.94 125 PHE A C 1
ATOM 935 O O . PHE A 1 125 ? 15.562 -12.711 -5.578 1 96.94 125 PHE A O 1
ATOM 942 N N . CYS A 1 126 ? 15.297 -14.836 -5.129 1 97.38 126 CYS A N 1
ATOM 943 C CA . CYS A 1 126 ? 14.438 -14.617 -3.969 1 97.38 126 CYS A CA 1
ATOM 944 C C . CYS A 1 126 ? 15.195 -13.922 -2.85 1 97.38 126 CYS A C 1
ATOM 946 O O . CYS A 1 126 ? 14.633 -13.109 -2.119 1 97.38 126 CYS A O 1
ATOM 948 N N . ASP A 1 127 ? 16.453 -14.203 -2.689 1 97.56 127 ASP A N 1
ATOM 949 C CA . ASP A 1 127 ? 17.281 -13.523 -1.693 1 97.56 127 ASP A CA 1
ATOM 950 C C . ASP A 1 127 ? 17.406 -12.039 -2.008 1 97.56 127 ASP A C 1
ATOM 952 O O . ASP A 1 127 ? 17.25 -11.195 -1.12 1 97.56 127 ASP A O 1
ATOM 956 N N . TYR A 1 128 ? 17.672 -11.742 -3.248 1 98.12 128 TYR A N 1
ATOM 957 C CA . TYR A 1 128 ? 17.781 -10.352 -3.672 1 98.12 128 TYR A CA 1
ATOM 958 C C . TYR A 1 128 ? 16.469 -9.617 -3.48 1 98.12 128 TYR A C 1
ATOM 960 O O . TYR A 1 128 ? 16.438 -8.484 -3 1 98.12 128 TYR A O 1
ATOM 968 N N . VAL A 1 129 ? 15.391 -10.281 -3.848 1 98.06 129 VAL A N 1
ATOM 969 C CA . VAL A 1 129 ? 14.062 -9.703 -3.664 1 98.06 129 VAL A CA 1
ATOM 970 C C . VAL A 1 129 ? 13.82 -9.422 -2.184 1 98.06 129 VAL A C 1
ATOM 972 O O . VAL A 1 129 ? 13.312 -8.359 -1.819 1 98.06 129 VAL A O 1
ATOM 975 N N . THR A 1 130 ? 14.211 -10.336 -1.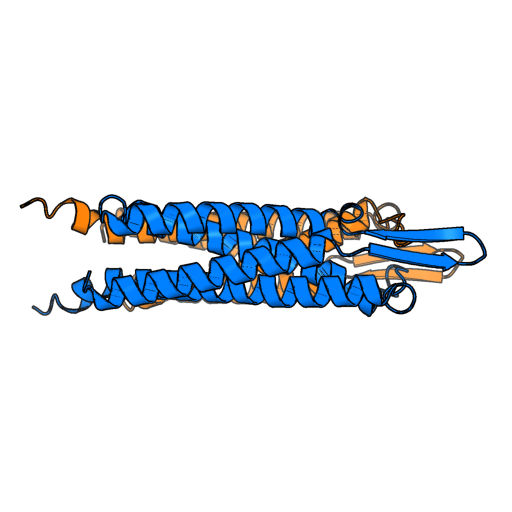337 1 98.25 130 THR A N 1
ATOM 976 C CA . THR A 1 130 ? 14.016 -10.188 0.101 1 98.25 130 THR A CA 1
ATOM 977 C C . THR A 1 130 ? 14.773 -8.969 0.627 1 98.25 130 THR A C 1
ATOM 979 O O . THR A 1 130 ? 14.227 -8.18 1.397 1 98.25 130 THR A O 1
ATOM 982 N N . ILE A 1 131 ? 15.953 -8.82 0.198 1 98.25 131 ILE A N 1
ATOM 983 C CA . ILE A 1 131 ? 16.75 -7.676 0.62 1 98.25 131 ILE A CA 1
ATOM 984 C C . ILE A 1 131 ? 16.094 -6.387 0.123 1 98.25 131 ILE A C 1
ATOM 986 O O . ILE A 1 131 ? 15.992 -5.41 0.867 1 98.25 131 ILE A O 1
ATOM 990 N N . ALA A 1 132 ? 15.68 -6.422 -1.131 1 98.75 132 ALA A N 1
ATOM 991 C CA . ALA A 1 132 ? 15.008 -5.258 -1.707 1 98.75 132 ALA A CA 1
ATOM 992 C C . ALA A 1 132 ? 13.758 -4.891 -0.905 1 98.75 132 ALA A C 1
ATOM 994 O O . ALA A 1 132 ? 13.516 -3.717 -0.624 1 98.75 132 ALA A O 1
ATOM 995 N N . LEU A 1 133 ? 13 -5.91 -0.508 1 98.56 133 LEU A N 1
ATOM 996 C CA . LEU A 1 133 ? 11.766 -5.688 0.238 1 98.56 133 LEU A CA 1
ATOM 997 C C . LEU A 1 133 ? 12.062 -5.125 1.624 1 98.56 133 LEU A C 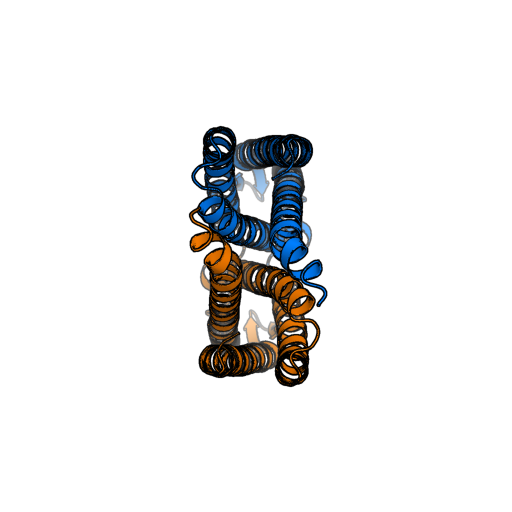1
ATOM 999 O O . LEU A 1 133 ? 11.367 -4.219 2.094 1 98.56 133 LEU A O 1
ATOM 1003 N N . ILE A 1 134 ? 13.023 -5.629 2.279 1 98.5 134 ILE A N 1
ATOM 1004 C CA . ILE A 1 134 ? 13.414 -5.137 3.598 1 98.5 134 ILE A CA 1
ATOM 1005 C C . ILE A 1 134 ? 13.836 -3.674 3.498 1 98.5 134 ILE A C 1
ATOM 1007 O O . ILE A 1 134 ? 13.414 -2.842 4.301 1 98.5 134 ILE A O 1
ATOM 1011 N N . ALA A 1 135 ? 14.664 -3.41 2.516 1 98.62 135 ALA A N 1
ATOM 1012 C CA . ALA A 1 135 ? 15.125 -2.039 2.311 1 98.62 135 ALA A CA 1
ATOM 1013 C C . ALA A 1 135 ? 13.961 -1.111 1.973 1 98.62 135 ALA A C 1
ATOM 1015 O O . ALA A 1 135 ? 13.875 -0.001 2.502 1 98.62 135 ALA A O 1
ATOM 1016 N N . GLY A 1 136 ? 13.133 -1.566 1.055 1 98.31 136 GLY A N 1
ATOM 1017 C CA . GLY A 1 136 ? 11.961 -0.772 0.727 1 98.31 136 GLY A CA 1
ATOM 1018 C C . GLY A 1 136 ? 11.062 -0.522 1.919 1 98.31 136 GLY A C 1
ATOM 1019 O O . GLY A 1 136 ? 10.508 0.57 2.07 1 98.31 136 GLY A O 1
ATOM 1020 N N . PHE A 1 137 ? 10.883 -1.534 2.738 1 98.38 137 PHE A N 1
ATOM 1021 C CA . PHE A 1 137 ? 10.078 -1.404 3.947 1 98.38 137 PHE A CA 1
ATOM 1022 C C . PHE A 1 137 ? 10.688 -0.383 4.898 1 98.38 137 PHE A C 1
ATOM 1024 O O . PHE A 1 137 ? 9.969 0.41 5.512 1 98.38 137 PHE A O 1
ATOM 1031 N N . ALA A 1 138 ? 11.906 -0.425 5.031 1 98.25 138 ALA A N 1
ATOM 1032 C CA . ALA A 1 138 ? 12.609 0.56 5.852 1 98.25 138 ALA A CA 1
ATOM 1033 C C . ALA A 1 138 ? 12.336 1.979 5.359 1 98.25 138 ALA A C 1
ATOM 1035 O O . ALA A 1 138 ? 12.062 2.879 6.156 1 98.25 138 ALA A O 1
ATOM 1036 N N . ALA A 1 139 ? 12.461 2.189 4.043 1 98.38 139 ALA A N 1
ATOM 1037 C CA . ALA A 1 139 ? 12.172 3.5 3.465 1 98.38 139 ALA A CA 1
ATOM 1038 C C . ALA A 1 139 ? 10.758 3.951 3.809 1 98.38 139 ALA A C 1
ATOM 1040 O O . ALA A 1 139 ? 10.539 5.105 4.184 1 98.38 139 ALA A O 1
ATOM 1041 N N . ALA A 1 140 ? 9.812 3.047 3.715 1 97.5 140 ALA A N 1
ATOM 1042 C CA . ALA A 1 140 ? 8.422 3.369 4.016 1 97.5 140 ALA A CA 1
ATOM 1043 C C . ALA A 1 140 ? 8.25 3.762 5.48 1 97.5 140 ALA A C 1
ATOM 1045 O O . ALA A 1 140 ? 7.543 4.719 5.793 1 97.5 140 ALA A O 1
ATOM 1046 N N . ILE A 1 141 ? 8.867 3.045 6.355 1 97.75 141 ILE A N 1
ATOM 1047 C CA . ILE A 1 141 ? 8.789 3.338 7.781 1 97.75 141 ILE A CA 1
ATOM 1048 C C . ILE A 1 141 ? 9.375 4.719 8.062 1 97.75 141 ILE A C 1
ATOM 1050 O O . ILE A 1 141 ? 8.797 5.504 8.812 1 97.75 141 ILE A O 1
ATOM 1054 N N . ILE A 1 142 ? 10.484 5.012 7.48 1 97.81 142 ILE A N 1
ATOM 1055 C CA . ILE A 1 142 ? 11.141 6.297 7.703 1 97.81 142 ILE A CA 1
ATOM 1056 C C . ILE A 1 142 ? 10.234 7.43 7.227 1 97.81 142 ILE A C 1
ATOM 1058 O O . ILE A 1 142 ? 10.062 8.43 7.922 1 97.81 142 ILE A O 1
ATOM 1062 N N . TYR A 1 143 ? 9.664 7.273 6.078 1 97.38 143 TYR A N 1
ATOM 1063 C CA . TYR A 1 143 ? 8.773 8.312 5.574 1 97.38 143 TYR A CA 1
ATOM 1064 C C . TYR A 1 143 ? 7.535 8.438 6.449 1 97.38 143 TYR A C 1
ATOM 1066 O O . TYR A 1 143 ? 7.004 9.539 6.629 1 97.38 143 TYR A O 1
ATOM 1074 N N . PHE A 1 144 ? 7.094 7.32 6.891 1 95.5 144 PHE A N 1
ATOM 1075 C CA . PHE A 1 144 ? 5.969 7.359 7.812 1 95.5 144 PHE A CA 1
ATOM 1076 C C . PHE A 1 144 ? 6.324 8.156 9.062 1 95.5 144 PHE A C 1
ATOM 1078 O O . PHE A 1 144 ? 5.539 8.984 9.523 1 95.5 144 PHE A O 1
ATOM 1085 N N . VAL A 1 145 ? 7.434 7.945 9.625 1 95 145 VAL A N 1
ATOM 1086 C CA . VAL A 1 145 ? 7.918 8.656 10.797 1 95 145 VAL A CA 1
ATOM 1087 C C . VAL A 1 145 ? 8.086 10.141 10.477 1 95 145 VAL A C 1
ATOM 1089 O O . VAL A 1 145 ? 7.699 11 11.266 1 95 145 VAL A O 1
ATOM 1092 N N . LEU A 1 146 ? 8.641 10.484 9.344 1 94.25 146 LEU A N 1
ATOM 1093 C CA . LEU A 1 146 ? 8.781 11.867 8.898 1 94.25 146 LEU A CA 1
ATOM 1094 C C . LEU A 1 146 ? 7.426 12.57 8.875 1 94.25 146 LEU A C 1
ATOM 1096 O O . LEU A 1 146 ? 7.301 13.703 9.336 1 94.25 146 LEU A O 1
ATOM 1100 N N . LEU A 1 147 ? 6.504 11.867 8.328 1 92.62 147 LEU A N 1
ATOM 1101 C CA . LEU A 1 147 ? 5.16 12.422 8.242 1 92.62 147 LEU A CA 1
ATOM 1102 C C . LEU A 1 147 ? 4.578 12.672 9.633 1 92.62 147 LEU A C 1
ATOM 1104 O O . LEU A 1 147 ? 3.963 13.711 9.875 1 92.62 147 LEU A O 1
ATOM 1108 N N . LEU A 1 148 ? 4.781 11.766 10.539 1 89.94 148 LEU A N 1
ATOM 1109 C CA . LEU A 1 148 ? 4.312 11.914 11.906 1 89.94 148 LEU A CA 1
ATOM 1110 C C . LEU A 1 148 ? 4.984 13.102 12.586 1 89.94 148 LEU A C 1
ATOM 1112 O O . LEU A 1 148 ? 4.324 13.875 13.289 1 89.94 148 LEU A O 1
ATOM 1116 N N . CYS A 1 149 ? 6.199 13.289 12.391 1 88.38 149 CYS A N 1
ATOM 1117 C CA . CYS A 1 149 ? 6.938 14.406 12.953 1 88.38 149 CYS A CA 1
ATOM 1118 C C . CYS A 1 149 ? 6.418 15.734 12.414 1 88.38 149 CYS A C 1
ATOM 1120 O O . CYS A 1 149 ? 6.234 16.688 13.172 1 88.38 149 CYS A O 1
ATOM 1122 N N . SER A 1 150 ? 6.223 15.742 11.156 1 85.94 150 SER A N 1
ATOM 1123 C CA . SER A 1 150 ? 5.691 16.953 10.539 1 85.94 150 SER A CA 1
ATOM 1124 C C . SER A 1 150 ? 4.32 17.312 11.102 1 85.94 150 SER A C 1
ATOM 1126 O O . SER A 1 150 ? 4.031 18.469 11.367 1 85.94 150 SER A O 1
ATOM 1128 N N . LEU A 1 151 ? 3.523 16.344 11.312 1 84.81 151 LEU A N 1
ATOM 1129 C CA . LEU A 1 151 ? 2.189 16.562 11.859 1 84.81 151 LEU A CA 1
ATOM 1130 C C . LEU A 1 151 ? 2.262 17 13.312 1 84.81 151 LEU A C 1
ATOM 1132 O O . LEU A 1 151 ? 1.462 17.828 13.758 1 84.81 151 LEU A O 1
ATOM 1136 N N . TYR A 1 152 ? 3.18 16.484 13.992 1 82.5 152 TYR A N 1
ATOM 1137 C CA . TYR A 1 152 ? 3.361 16.875 15.391 1 82.5 152 TYR A CA 1
ATOM 1138 C C . TYR A 1 152 ? 3.756 18.344 15.508 1 82.5 152 TYR A C 1
ATOM 1140 O O . TYR A 1 152 ? 3.232 19.078 16.359 1 82.5 152 TYR A O 1
ATOM 1148 N N . VAL A 1 153 ? 4.613 18.797 14.711 1 78.75 153 VAL A N 1
ATOM 1149 C CA . VAL A 1 153 ? 5.098 20.188 14.734 1 78.75 153 VAL A CA 1
ATOM 1150 C C . VAL A 1 153 ? 3.979 21.125 14.312 1 78.75 153 VAL A C 1
ATOM 1152 O O . VAL A 1 153 ? 3.805 22.203 14.906 1 78.75 153 VAL A O 1
ATOM 1155 N N . VAL A 1 154 ? 3.348 20.719 13.406 1 75.44 154 VAL A N 1
ATOM 1156 C CA . VAL A 1 154 ? 2.285 21.562 12.883 1 75.44 154 VAL A CA 1
ATOM 1157 C C . VAL A 1 154 ? 1.115 21.594 13.867 1 75.44 154 VAL A C 1
ATOM 1159 O O . VAL A 1 154 ? 0.44 22.609 14.016 1 75.44 154 VAL A O 1
ATOM 1162 N N . LEU A 1 155 ? 0.951 20.562 14.555 1 73.69 155 LEU A N 1
ATOM 1163 C CA . LEU A 1 155 ? -0.177 20.453 15.469 1 73.69 155 LEU A CA 1
ATOM 1164 C C . LEU A 1 155 ? 0.197 20.984 16.859 1 73.69 155 LEU A C 1
ATOM 1166 O O . LEU A 1 155 ? -0.681 21.266 17.672 1 73.69 155 LEU A O 1
ATOM 1170 N N . SER A 1 156 ? 1.462 21.203 17.25 1 69.81 156 SER A N 1
ATOM 1171 C CA . SER A 1 156 ? 1.913 21.672 18.562 1 69.81 156 SER A CA 1
ATOM 1172 C C . SER A 1 156 ? 1.484 23.109 18.797 1 69.81 156 SER A C 1
ATOM 1174 O O . SER A 1 156 ? 1.012 23.438 19.891 1 69.81 156 SER A O 1
ATOM 1176 N N . PRO A 1 157 ? 1.82 24.172 17.906 1 57 157 PRO A N 1
ATOM 1177 C CA . PRO A 1 157 ? 1.355 25.516 18.266 1 57 157 PRO A CA 1
ATOM 1178 C C . PRO A 1 157 ? -0.134 25.562 18.594 1 57 157 PRO A C 1
ATOM 1180 O O . PRO A 1 157 ? -0.575 26.422 19.375 1 57 157 PRO A O 1
ATOM 1183 N N . ILE A 1 158 ? -0.86 24.844 18.078 1 49.88 158 ILE A N 1
ATOM 1184 C CA . ILE A 1 158 ? -2.281 24.781 18.406 1 49.88 158 ILE A CA 1
ATOM 1185 C C . ILE A 1 158 ? -2.467 24.234 19.812 1 49.88 158 ILE A C 1
ATOM 1187 O O . ILE A 1 158 ? -3.488 24.484 20.453 1 49.88 158 ILE A O 1
ATOM 1191 N N . PHE A 1 159 ? -1.477 23.531 20.328 1 48.03 159 PHE A N 1
ATOM 1192 C CA . PHE A 1 159 ? -1.51 23.062 21.719 1 48.03 159 PHE A CA 1
ATOM 1193 C C . PHE A 1 159 ? -1.253 24.219 22.672 1 48.03 159 PHE A C 1
ATOM 1195 O O . PHE A 1 159 ? -1.716 24.188 23.828 1 48.03 159 PHE A O 1
ATOM 1202 N N . VAL A 1 160 ? -0.489 25.203 22.312 1 45.25 160 VAL A N 1
ATOM 1203 C CA . VAL A 1 160 ? -0.182 26.25 23.266 1 45.25 160 VAL A CA 1
ATOM 1204 C C . VAL A 1 160 ? -1.272 27.312 23.234 1 45.25 160 VAL A C 1
ATOM 1206 O O . VAL A 1 160 ? -1.279 28.234 24.047 1 45.25 160 VAL A O 1
ATOM 1209 N N . ALA A 1 161 ? -2.164 27.422 22.406 1 41.84 161 ALA A N 1
ATOM 1210 C CA . ALA A 1 161 ? -3.123 28.5 22.625 1 41.84 161 ALA A CA 1
ATOM 1211 C C . ALA A 1 161 ? -3.98 28.219 23.859 1 41.84 161 ALA A C 1
ATOM 1213 O O . ALA A 1 161 ? -4.941 27.453 23.797 1 41.84 161 ALA A O 1
ATOM 1214 N N . THR A 1 162 ? -3.414 27.984 25.031 1 36.94 162 THR A N 1
ATOM 1215 C CA . THR A 1 162 ? -4.137 28.156 26.281 1 36.94 162 THR A CA 1
ATOM 1216 C C . THR A 1 162 ? -4.836 29.516 26.297 1 36.94 162 THR A C 1
ATOM 1218 O O . THR A 1 162 ? -4.223 30.547 26 1 36.94 162 THR A O 1
ATOM 1221 N N . PRO A 1 163 ? -6.172 29.547 26.672 1 35.91 163 PRO A N 1
ATOM 1222 C CA . PRO A 1 163 ? -6.559 30.891 27.109 1 35.91 163 PRO A CA 1
ATOM 1223 C C . PRO A 1 163 ? -5.598 31.469 28.156 1 35.91 163 PRO A C 1
ATOM 1225 O O . PRO A 1 163 ? -4.945 30.719 28.875 1 35.91 163 PRO A O 1
ATOM 1228 N N . MET B 1 1 ? -12.68 24.984 13.672 1 52.09 1 MET B N 1
ATOM 1229 C CA . MET B 1 1 ? -12.969 24.578 12.305 1 52.09 1 MET B CA 1
ATOM 1230 C C . MET B 1 1 ? -14.398 24.938 11.914 1 52.09 1 MET B C 1
ATOM 1232 O O . MET B 1 1 ? -15.312 24.828 12.734 1 52.09 1 MET B O 1
ATOM 1236 N N . ALA B 1 2 ? -14.594 25.672 10.719 1 64.25 2 ALA B N 1
ATOM 1237 C CA . ALA B 1 2 ? -15.914 26.141 10.297 1 64.25 2 ALA B CA 1
ATOM 1238 C C . ALA B 1 2 ? -16.891 24.969 10.18 1 64.25 2 ALA B C 1
ATOM 1240 O O . ALA B 1 2 ? -16.5 23.844 9.875 1 64.25 2 ALA B O 1
ATOM 1241 N N . LYS B 1 3 ? -18.078 25.078 10.656 1 74.5 3 LYS B N 1
ATOM 1242 C CA . LYS B 1 3 ? -19.188 24.125 10.617 1 74.5 3 LYS B CA 1
ATOM 1243 C C . LYS B 1 3 ? -19.25 23.438 9.266 1 74.5 3 LYS B C 1
ATOM 1245 O O . LYS B 1 3 ? -19.453 22.219 9.195 1 74.5 3 LYS B O 1
ATOM 1250 N N . SER B 1 4 ? -19.141 24.047 8.195 1 73.94 4 SER B N 1
ATOM 1251 C CA . SER B 1 4 ? -19.219 23.5 6.848 1 73.94 4 SER B CA 1
ATOM 1252 C C . SER B 1 4 ? -18.109 22.484 6.594 1 73.94 4 SER B C 1
ATOM 1254 O O . SER B 1 4 ? -18.328 21.469 5.938 1 73.94 4 SER B O 1
ATOM 1256 N N . ASN B 1 5 ? -17.062 22.719 7.199 1 79.38 5 ASN B N 1
ATOM 1257 C CA . ASN B 1 5 ? -15.93 21.812 7.035 1 79.38 5 ASN B CA 1
ATOM 1258 C C . ASN B 1 5 ? -16.172 20.484 7.766 1 79.38 5 ASN B C 1
ATOM 1260 O O . ASN B 1 5 ? -15.828 19.422 7.25 1 79.38 5 ASN B O 1
ATOM 1264 N N . LYS B 1 6 ? -16.922 20.672 8.836 1 81.19 6 LYS B N 1
ATOM 1265 C CA . LYS B 1 6 ? -17.219 19.469 9.609 1 81.19 6 LYS B CA 1
ATOM 1266 C C . LYS B 1 6 ? -18.219 18.578 8.875 1 81.19 6 LYS B C 1
ATOM 1268 O O . LYS B 1 6 ? -18.078 17.344 8.867 1 81.19 6 LYS B O 1
ATOM 1273 N N . ILE B 1 7 ? -19.188 19.188 8.305 1 85.88 7 ILE B N 1
ATOM 1274 C CA . ILE B 1 7 ? -20.188 18.438 7.566 1 85.88 7 ILE B CA 1
ATOM 1275 C C . ILE B 1 7 ? -19.547 17.734 6.371 1 85.88 7 ILE B C 1
ATOM 1277 O O . ILE B 1 7 ? -19.844 16.578 6.082 1 85.88 7 ILE B O 1
ATOM 1281 N N . PHE B 1 8 ? -18.75 18.438 5.676 1 89.62 8 PHE B N 1
ATOM 1282 C CA . PHE B 1 8 ? -18.094 17.875 4.5 1 89.62 8 PHE B CA 1
ATOM 1283 C C . PHE B 1 8 ? -17.219 16.688 4.883 1 89.62 8 PHE B C 1
ATOM 1285 O O . PHE B 1 8 ? -17.312 15.625 4.27 1 89.62 8 PHE B O 1
ATOM 1292 N N . THR B 1 9 ? -16.422 16.828 5.91 1 89.56 9 THR B N 1
ATOM 1293 C CA . THR B 1 9 ? -15.508 15.758 6.32 1 89.56 9 THR B CA 1
ATOM 1294 C C . THR B 1 9 ? -16.281 14.555 6.84 1 89.56 9 THR B C 1
ATOM 1296 O O . THR B 1 9 ? -15.922 13.406 6.574 1 89.56 9 THR B O 1
ATOM 1299 N N . ASN B 1 10 ? -17.391 14.844 7.5 1 90.94 10 ASN B N 1
ATOM 1300 C CA . ASN B 1 10 ? -18.188 13.734 8.016 1 90.94 10 ASN B CA 1
ATOM 1301 C C . ASN B 1 10 ? -18.906 13 6.891 1 90.94 10 ASN B C 1
ATOM 1303 O O . ASN B 1 10 ? -19.109 11.789 6.961 1 90.94 10 ASN B O 1
ATOM 1307 N N . THR B 1 11 ? -19.328 13.703 5.898 1 94.25 11 THR B N 1
ATOM 1308 C CA . THR B 1 11 ? -19.938 13.062 4.738 1 94.25 11 THR B CA 1
ATOM 1309 C C . THR B 1 11 ? -18.938 12.164 4.023 1 94.25 11 THR B C 1
ATOM 1311 O O . THR B 1 11 ? -19.266 11.047 3.625 1 94.25 11 THR B O 1
ATOM 1314 N N . LEU B 1 12 ? -17.703 12.609 3.879 1 95.69 12 LEU B N 1
ATOM 1315 C CA . LEU B 1 12 ? -16.656 11.797 3.273 1 95.69 12 LEU B CA 1
ATOM 1316 C C . LEU B 1 12 ? -16.391 10.539 4.098 1 95.69 12 LEU B C 1
ATOM 1318 O O . LEU B 1 12 ? -16.203 9.453 3.541 1 95.69 12 LEU B O 1
ATOM 1322 N N . ARG B 1 13 ? -16.438 10.695 5.363 1 96.06 13 ARG B N 1
ATOM 1323 C CA . ARG B 1 13 ? -16.234 9.547 6.234 1 96.06 13 ARG B CA 1
ATOM 1324 C C . ARG B 1 13 ? -17.359 8.531 6.082 1 96.06 13 ARG B C 1
ATOM 1326 O O . ARG B 1 13 ? -17.109 7.324 6.094 1 96.06 13 ARG B O 1
ATOM 1333 N N . LEU B 1 14 ? -18.531 9.008 5.93 1 96.44 14 LEU B N 1
ATOM 1334 C CA . LEU B 1 14 ? -19.672 8.109 5.742 1 96.44 14 LEU B CA 1
ATOM 1335 C C . LEU B 1 14 ? -19.547 7.344 4.43 1 96.44 14 LEU B C 1
ATOM 1337 O O . LEU B 1 14 ? -19.844 6.145 4.371 1 96.44 14 LEU B O 1
ATOM 1341 N N . LEU B 1 15 ? -19.109 8.031 3.422 1 98 15 LEU B N 1
ATOM 1342 C CA . LEU B 1 15 ? -18.891 7.387 2.133 1 98 15 LEU B CA 1
ATOM 1343 C C . LEU B 1 15 ? -17.781 6.352 2.225 1 98 15 LEU B C 1
ATOM 1345 O O . LEU B 1 15 ? -17.875 5.277 1.626 1 98 15 LEU B O 1
ATOM 1349 N N . ALA B 1 16 ? -16.719 6.746 2.943 1 98.06 16 ALA B N 1
ATOM 1350 C CA . ALA B 1 16 ? -15.625 5.805 3.146 1 98.06 16 ALA B CA 1
ATOM 1351 C C . ALA B 1 16 ? -16.109 4.555 3.879 1 98.06 16 ALA B C 1
ATOM 1353 O O . ALA B 1 16 ? -15.719 3.436 3.537 1 98.06 16 ALA B O 1
ATOM 1354 N N . LEU B 1 17 ? -16.953 4.695 4.844 1 98.06 17 LEU B N 1
ATOM 1355 C CA . LEU B 1 17 ? -17.516 3.572 5.586 1 98.06 17 LEU B CA 1
ATOM 1356 C C . LEU B 1 17 ? -18.328 2.658 4.668 1 98.06 17 LEU B C 1
ATOM 1358 O O . LEU B 1 17 ? -18.156 1.437 4.703 1 98.06 17 LEU B O 1
ATOM 1362 N N . ALA B 1 18 ? -19.156 3.279 3.883 1 98.56 18 ALA B N 1
ATOM 1363 C CA . ALA B 1 18 ? -19.938 2.496 2.928 1 98.56 18 ALA B CA 1
ATOM 1364 C C . ALA B 1 18 ? -19.016 1.716 1.984 1 98.56 18 ALA B C 1
ATOM 1366 O O . ALA B 1 18 ? -19.266 0.537 1.714 1 98.56 18 ALA B O 1
ATOM 1367 N N . ALA B 1 19 ? -17.984 2.346 1.48 1 98.62 19 ALA B N 1
ATOM 1368 C CA . ALA B 1 19 ? -17.047 1.703 0.565 1 98.62 19 ALA B CA 1
ATOM 1369 C C . ALA B 1 19 ? -16.344 0.525 1.236 1 98.62 19 ALA B C 1
ATOM 1371 O O . ALA B 1 19 ? -16.156 -0.528 0.621 1 98.62 19 ALA B O 1
ATOM 1372 N N . THR B 1 20 ? -15.938 0.707 2.504 1 98.56 20 THR B N 1
ATOM 1373 C CA . THR B 1 20 ? -15.266 -0.381 3.205 1 98.56 20 THR B CA 1
ATOM 1374 C C . THR B 1 20 ? -16.219 -1.56 3.41 1 98.56 20 THR B C 1
ATOM 1376 O O . THR B 1 20 ? -15.812 -2.717 3.277 1 98.56 20 THR B O 1
ATOM 1379 N N . VAL B 1 21 ? -17.453 -1.33 3.713 1 98.5 21 VAL B N 1
ATOM 1380 C CA . VAL B 1 21 ? -18.422 -2.393 3.916 1 98.5 21 VAL B CA 1
ATOM 1381 C C . VAL B 1 21 ? -18.641 -3.154 2.611 1 98.5 21 VAL B C 1
ATOM 1383 O O . VAL B 1 21 ? -18.656 -4.387 2.6 1 98.5 21 VAL B O 1
ATOM 1386 N N . VAL B 1 22 ? -18.766 -2.42 1.529 1 98.69 22 VAL B N 1
ATOM 1387 C CA . VAL B 1 22 ? -18.938 -3.053 0.226 1 98.69 22 VAL B CA 1
ATOM 1388 C C . VAL B 1 22 ? -17.734 -3.932 -0.085 1 98.69 22 VAL B C 1
ATOM 1390 O O . VAL B 1 22 ? -17.891 -5.078 -0.515 1 98.69 22 VAL B O 1
ATOM 1393 N N . ALA B 1 23 ? -16.531 -3.406 0.132 1 98.75 23 ALA B N 1
ATOM 1394 C CA . ALA B 1 23 ? -15.312 -4.172 -0.117 1 98.75 23 ALA B CA 1
ATOM 1395 C C . ALA B 1 23 ? -15.289 -5.453 0.712 1 98.75 23 ALA B C 1
ATOM 1397 O O . ALA B 1 23 ? -14.977 -6.527 0.197 1 98.75 23 ALA B O 1
ATOM 1398 N N . ILE B 1 24 ? -15.664 -5.336 1.998 1 98.56 24 ILE B N 1
ATOM 1399 C CA . ILE B 1 24 ? -15.633 -6.484 2.896 1 98.56 24 ILE B CA 1
ATOM 1400 C C . ILE B 1 24 ? -16.672 -7.512 2.449 1 98.56 24 ILE B C 1
ATOM 1402 O O . ILE B 1 24 ? -16.344 -8.695 2.289 1 98.56 24 ILE B O 1
ATOM 1406 N N . VAL B 1 25 ? -17.875 -7.117 2.203 1 98.38 25 VAL B N 1
ATOM 1407 C CA . VAL B 1 25 ? -18.969 -8.031 1.886 1 98.38 25 VAL B CA 1
ATOM 1408 C C . VAL B 1 25 ? -18.656 -8.781 0.594 1 98.38 25 VAL B C 1
ATOM 1410 O O . VAL B 1 25 ? -18.766 -10.008 0.545 1 98.38 25 VAL B O 1
ATOM 1413 N N . PHE B 1 26 ? -18.234 -8.086 -0.416 1 98.44 26 PHE B N 1
ATOM 1414 C CA . PHE B 1 26 ? -18 -8.734 -1.698 1 98.44 26 PHE B CA 1
ATOM 1415 C C . PHE B 1 26 ? -16.75 -9.602 -1.643 1 98.44 26 PHE B C 1
ATOM 1417 O O . PHE B 1 26 ? -16.672 -10.641 -2.299 1 98.44 26 PHE B O 1
ATOM 1424 N N . MET B 1 27 ? -15.773 -9.234 -0.852 1 98.31 27 MET B N 1
ATOM 1425 C CA . MET B 1 27 ? -14.594 -10.086 -0.729 1 98.31 27 MET B CA 1
ATOM 1426 C C . MET B 1 27 ? -14.93 -11.359 0.039 1 98.31 27 MET B C 1
ATOM 1428 O O . MET B 1 27 ? -14.578 -12.461 -0.397 1 98.31 27 MET B O 1
ATOM 1432 N N . VAL B 1 28 ? -15.633 -11.195 1.161 1 97.75 28 VAL B N 1
ATOM 1433 C CA . VAL B 1 28 ? -15.898 -12.344 2.023 1 97.75 28 VAL B CA 1
ATOM 1434 C C . VAL B 1 28 ? -16.891 -13.289 1.341 1 97.75 28 VAL B C 1
ATOM 1436 O O . VAL B 1 28 ? -16.891 -14.492 1.611 1 97.75 28 VAL B O 1
ATOM 1439 N N . THR B 1 29 ? -17.688 -12.766 0.419 1 97 29 THR B N 1
ATOM 1440 C CA . THR B 1 29 ? -18.656 -13.609 -0.271 1 97 29 THR B CA 1
ATOM 1441 C C . THR B 1 29 ? -18.109 -14.062 -1.62 1 97 29 THR B C 1
ATOM 1443 O O . THR B 1 29 ? -18.812 -14.719 -2.391 1 97 29 THR B O 1
ATOM 1446 N N . SER B 1 30 ? -16.859 -13.805 -1.818 1 95.69 30 SER B N 1
ATOM 1447 C CA . SER B 1 30 ? -16.266 -14.258 -3.064 1 95.69 30 SER B CA 1
ATOM 1448 C C . SER B 1 30 ? -15.969 -15.758 -3.02 1 95.69 30 SER B C 1
ATOM 1450 O O . SER B 1 30 ? -15.18 -16.219 -2.193 1 95.69 30 SER B O 1
ATOM 1452 N N . HIS B 1 31 ? -16.688 -16.5 -3.672 1 93.5 31 HIS B N 1
ATOM 1453 C CA . HIS B 1 31 ? -16.516 -17.953 -3.748 1 93.5 31 HIS B CA 1
ATOM 1454 C C . HIS B 1 31 ? -16.938 -18.484 -5.113 1 93.5 31 HIS B C 1
ATOM 1456 O O . HIS B 1 31 ? -17.859 -17.953 -5.738 1 93.5 31 HIS B O 1
ATOM 1462 N N . ASP B 1 32 ? -16.109 -19.406 -5.555 1 93 32 ASP B N 1
ATOM 1463 C CA . ASP B 1 32 ? -16.375 -20.094 -6.809 1 93 32 ASP B CA 1
ATOM 1464 C C . ASP B 1 32 ? -15.68 -21.453 -6.844 1 93 32 ASP B C 1
ATOM 1466 O O . ASP B 1 32 ? -14.672 -21.656 -6.164 1 93 32 ASP B O 1
ATOM 1470 N N . SER B 1 33 ? -16.281 -22.422 -7.551 1 91.56 33 SER B N 1
ATOM 1471 C CA . SER B 1 33 ? -15.695 -23.734 -7.715 1 91.56 33 SER B CA 1
ATOM 1472 C C . SER B 1 33 ? -15.656 -24.156 -9.18 1 91.56 33 SER B C 1
ATOM 1474 O O . SER B 1 33 ? -16.531 -23.766 -9.961 1 91.56 33 SER B O 1
ATOM 1476 N N . ALA B 1 34 ? -14.617 -24.797 -9.438 1 89.38 34 ALA B N 1
ATOM 1477 C CA . ALA B 1 34 ? -14.461 -25.328 -10.789 1 89.38 34 ALA B CA 1
ATOM 1478 C C . ALA B 1 34 ? -13.953 -26.766 -10.781 1 89.38 34 ALA B C 1
ATOM 1480 O O . ALA B 1 34 ? -13.297 -27.188 -9.82 1 89.38 34 ALA B O 1
ATOM 1481 N N . GLN B 1 35 ? -14.359 -27.547 -11.828 1 84 35 GLN B N 1
ATOM 1482 C CA . GLN B 1 35 ? -13.875 -28.906 -11.984 1 84 35 GLN B CA 1
ATOM 1483 C C . GLN B 1 35 ? -12.727 -28.969 -12.984 1 84 35 GLN B C 1
ATOM 1485 O O . GLN B 1 35 ? -12.883 -28.578 -14.148 1 84 35 GLN B O 1
ATOM 1490 N N . VAL B 1 36 ? -11.539 -29.234 -12.359 1 71.88 36 VAL B N 1
ATOM 1491 C CA . VAL B 1 36 ? -10.383 -29.438 -13.227 1 71.88 36 VAL B CA 1
ATOM 1492 C C . VAL B 1 36 ? -9.922 -30.891 -13.156 1 71.88 36 VAL B C 1
ATOM 1494 O O . VAL B 1 36 ? -9.5 -31.359 -12.094 1 71.88 36 VAL B O 1
ATOM 1497 N N . LEU B 1 37 ? -9.844 -31.516 -14.359 1 73.62 37 LEU B N 1
ATOM 1498 C CA . LEU B 1 37 ? -9.422 -32.906 -14.492 1 73.62 37 LEU B CA 1
ATOM 1499 C C . LEU B 1 37 ? -10.062 -33.781 -13.406 1 73.62 37 LEU B C 1
ATOM 1501 O O . LEU B 1 37 ? -9.391 -34.594 -12.789 1 73.62 37 LEU B O 1
ATOM 1505 N N . ASN B 1 38 ? -11.305 -33.5 -12.992 1 75.56 38 ASN B N 1
ATOM 1506 C CA . ASN B 1 38 ? -12.125 -34.25 -12.039 1 75.56 38 ASN B CA 1
ATOM 1507 C C . ASN B 1 38 ? -11.82 -33.875 -10.602 1 75.56 38 ASN B C 1
ATOM 1509 O O . ASN B 1 38 ? -12.133 -34.594 -9.672 1 75.56 38 ASN B O 1
ATOM 1513 N N . LEU B 1 39 ? -11 -33 -10.477 1 80.06 39 LEU B N 1
ATOM 1514 C CA . LEU B 1 39 ? -10.758 -32.406 -9.156 1 80.06 39 LEU B CA 1
ATOM 1515 C C . LEU B 1 39 ? -11.484 -31.094 -8.992 1 80.06 39 LEU B C 1
ATOM 1517 O O . LEU B 1 39 ? -11.57 -30.297 -9.938 1 80.06 39 LEU B O 1
ATOM 1521 N N . THR B 1 40 ? -12.125 -31.016 -7.895 1 83.12 40 THR B N 1
ATOM 1522 C CA . THR B 1 40 ? -12.828 -29.766 -7.609 1 83.12 40 THR B CA 1
ATOM 1523 C C . THR B 1 40 ? -11.867 -28.719 -7.062 1 83.12 40 THR B C 1
ATOM 1525 O O . THR B 1 40 ? -11.203 -28.938 -6.047 1 83.12 40 THR B O 1
ATOM 1528 N N . PHE B 1 41 ? -11.758 -27.703 -7.754 1 84.25 41 PHE B N 1
ATOM 1529 C CA . PHE B 1 41 ? -10.984 -26.516 -7.391 1 84.25 41 PHE B CA 1
ATOM 1530 C C . PHE B 1 41 ? -11.891 -25.438 -6.82 1 84.25 41 PHE B C 1
ATOM 1532 O O . PHE B 1 41 ? -12.844 -25 -7.477 1 84.25 41 PHE B O 1
ATOM 1539 N N . THR B 1 42 ? -11.688 -25.094 -5.547 1 89.12 42 THR B N 1
ATOM 1540 C CA . THR B 1 42 ? -12.5 -24.062 -4.91 1 89.12 42 THR B CA 1
ATOM 1541 C C . THR B 1 42 ? -11.672 -22.797 -4.672 1 89.12 42 THR B C 1
ATOM 1543 O O . THR B 1 42 ? -10.57 -22.859 -4.121 1 89.12 42 THR B O 1
ATOM 1546 N N . ALA B 1 43 ? -12.211 -21.734 -5.152 1 92.81 43 ALA B N 1
ATOM 1547 C CA . ALA B 1 43 ? -11.586 -20.438 -4.941 1 92.81 43 ALA B CA 1
ATOM 1548 C C . ALA B 1 43 ? -12.359 -19.609 -3.916 1 92.81 43 ALA B C 1
ATOM 1550 O O . ALA B 1 43 ? -13.555 -19.359 -4.09 1 92.81 43 ALA B O 1
ATOM 1551 N N . LYS B 1 44 ? -11.703 -19.203 -2.863 1 95.62 44 LYS B N 1
ATOM 1552 C CA . LYS B 1 44 ? -12.25 -18.359 -1.8 1 95.62 44 LYS B CA 1
ATOM 1553 C C . LYS B 1 44 ? -11.219 -17.328 -1.332 1 95.62 44 LYS B C 1
ATOM 1555 O O . LYS B 1 44 ? -10.016 -17.562 -1.447 1 95.62 44 LYS B O 1
ATOM 1560 N N . TYR B 1 45 ? -11.727 -16.25 -0.736 1 94.88 45 TYR B N 1
ATOM 1561 C CA . TYR B 1 45 ? -10.82 -15.18 -0.335 1 94.88 45 TYR B CA 1
ATOM 1562 C C . TYR B 1 45 ? -9.852 -15.664 0.74 1 94.88 45 TYR B C 1
ATOM 1564 O O . TYR B 1 45 ? -8.703 -15.219 0.793 1 94.88 45 TYR B O 1
ATOM 1572 N N . SER B 1 46 ? -10.289 -16.625 1.618 1 95.06 46 SER B N 1
ATOM 1573 C CA . SER B 1 46 ? -9.492 -17.078 2.754 1 95.06 46 SER B CA 1
ATOM 1574 C C . SER B 1 46 ? -8.305 -17.922 2.295 1 95.06 46 SER B C 1
ATOM 1576 O O . SER B 1 46 ? -7.391 -18.188 3.076 1 95.06 46 SER B O 1
ATOM 1578 N N . ASN B 1 47 ? -8.273 -18.297 1.041 1 94.81 47 ASN B N 1
ATOM 1579 C CA . ASN B 1 47 ? -7.18 -19.094 0.484 1 94.81 47 ASN B CA 1
ATOM 1580 C C . ASN B 1 47 ? -5.965 -18.234 0.161 1 94.81 47 ASN B C 1
ATOM 1582 O O . ASN B 1 47 ? -4.891 -18.75 -0.138 1 94.81 47 ASN B O 1
ATOM 1586 N N . THR B 1 48 ? -6.121 -16.938 0.206 1 96 48 THR B N 1
ATOM 1587 C CA . THR B 1 48 ? -5.074 -15.992 -0.187 1 96 48 THR B CA 1
ATOM 1588 C C . THR B 1 48 ? -4.809 -14.984 0.924 1 96 48 THR B C 1
ATOM 1590 O O . THR B 1 48 ? -5.672 -14.164 1.241 1 96 48 THR B O 1
ATOM 1593 N N . PRO B 1 49 ? -3.627 -14.977 1.467 1 97.25 49 PRO B N 1
ATOM 1594 C CA . PRO B 1 49 ? -3.307 -14.039 2.543 1 97.25 49 PRO B CA 1
ATOM 1595 C C . PRO B 1 49 ? -3.553 -12.578 2.15 1 97.25 49 PRO B C 1
ATOM 1597 O O . PRO B 1 49 ? -4.004 -11.781 2.977 1 97.25 49 PRO B O 1
ATOM 1600 N N . ALA B 1 50 ? -3.225 -12.195 0.945 1 97.88 50 ALA B N 1
ATOM 1601 C CA . ALA B 1 50 ? -3.41 -10.82 0.497 1 97.88 50 ALA B CA 1
ATOM 1602 C C . ALA B 1 50 ? -4.879 -10.414 0.565 1 97.88 50 ALA B C 1
ATOM 1604 O O . ALA B 1 50 ? -5.199 -9.266 0.907 1 97.88 50 ALA B O 1
ATOM 1605 N N . PHE B 1 51 ? -5.785 -11.297 0.264 1 98.44 51 PHE B N 1
ATOM 1606 C CA . PHE B 1 51 ? -7.211 -11.008 0.309 1 98.44 51 PHE B CA 1
ATOM 1607 C C . PHE B 1 51 ? -7.703 -10.93 1.749 1 98.44 51 PHE B C 1
ATOM 1609 O O . PHE B 1 51 ? -8.547 -10.094 2.076 1 98.44 51 PHE B O 1
ATOM 1616 N N . LYS B 1 52 ? -7.219 -11.758 2.604 1 98.31 52 LYS B N 1
ATOM 1617 C CA . LYS B 1 52 ? -7.516 -11.641 4.027 1 98.31 52 LYS B CA 1
ATOM 1618 C C . LYS B 1 52 ? -7.043 -10.297 4.578 1 98.31 52 LYS B C 1
ATOM 1620 O O . LYS B 1 52 ? -7.734 -9.672 5.379 1 98.31 52 LYS B O 1
ATOM 1625 N N . PHE B 1 53 ? -5.855 -9.977 4.137 1 98.56 53 PHE B N 1
ATOM 1626 C CA . PHE B 1 53 ? -5.297 -8.695 4.547 1 98.56 53 PHE B CA 1
ATOM 1627 C C . PHE B 1 53 ? -6.203 -7.547 4.105 1 98.56 53 PHE B C 1
ATOM 1629 O O . PHE B 1 53 ? -6.418 -6.594 4.859 1 98.56 53 PHE B O 1
ATOM 1636 N N . LEU B 1 54 ? -6.715 -7.605 2.961 1 98.69 54 LEU B N 1
ATOM 1637 C CA . LEU B 1 54 ? -7.645 -6.586 2.484 1 98.69 54 LEU B CA 1
ATOM 1638 C C . LEU B 1 54 ? -8.875 -6.516 3.377 1 98.69 54 LEU B C 1
ATOM 1640 O O . LEU B 1 54 ? -9.289 -5.43 3.791 1 98.69 54 LEU B O 1
ATOM 1644 N N . VAL B 1 55 ? -9.461 -7.645 3.711 1 98.69 55 VAL B N 1
ATOM 1645 C CA . VAL B 1 55 ? -10.664 -7.695 4.535 1 98.69 55 VAL B CA 1
ATOM 1646 C C . VAL B 1 55 ? -10.367 -7.121 5.918 1 98.69 55 VAL B C 1
ATOM 1648 O O . VAL B 1 55 ? -11.117 -6.289 6.426 1 98.69 55 VAL B O 1
ATOM 1651 N N . ILE B 1 56 ? -9.305 -7.531 6.504 1 98.5 56 ILE B N 1
ATOM 1652 C CA . ILE B 1 56 ? -8.914 -7.059 7.828 1 98.5 56 ILE B CA 1
ATOM 1653 C C . ILE B 1 56 ? -8.664 -5.551 7.785 1 98.5 56 ILE B C 1
ATOM 1655 O O . ILE B 1 56 ? -9.133 -4.812 8.656 1 98.5 56 ILE B O 1
ATOM 1659 N N . GLY B 1 57 ? -7.859 -5.105 6.754 1 98.25 57 GLY B N 1
ATOM 1660 C CA . GLY B 1 57 ? -7.602 -3.684 6.609 1 98.25 57 GLY B CA 1
ATOM 1661 C C . GLY B 1 57 ? -8.867 -2.854 6.488 1 98.25 57 GLY B C 1
ATOM 1662 O O . GLY B 1 57 ? -9.008 -1.834 7.164 1 98.25 57 GLY B O 1
ATOM 1663 N N . GLU B 1 58 ? -9.805 -3.346 5.672 1 98.69 58 GLU B N 1
ATOM 1664 C CA . GLU B 1 58 ? -11.062 -2.639 5.48 1 98.69 58 GLU B CA 1
ATOM 1665 C C . GLU B 1 58 ? -11.906 -2.648 6.754 1 98.69 58 GLU B C 1
ATOM 1667 O O . GLU B 1 58 ? -12.586 -1.667 7.062 1 98.69 58 GLU B O 1
ATOM 1672 N N . ALA B 1 59 ? -11.867 -3.756 7.457 1 98.56 59 ALA B N 1
ATOM 1673 C CA . ALA B 1 59 ? -12.633 -3.85 8.695 1 98.56 59 ALA B CA 1
ATOM 1674 C C . ALA B 1 59 ? -12.102 -2.871 9.742 1 98.56 59 ALA B C 1
ATOM 1676 O O . ALA B 1 59 ? -12.883 -2.189 10.414 1 98.56 59 ALA B O 1
ATOM 1677 N N . ILE B 1 60 ? -10.836 -2.787 9.875 1 98.56 60 ILE B N 1
ATOM 1678 C CA . ILE B 1 60 ? -10.219 -1.869 10.828 1 98.56 60 ILE B CA 1
ATOM 1679 C C . ILE B 1 60 ? -10.539 -0.429 10.438 1 98.56 60 ILE B C 1
ATOM 1681 O O . ILE B 1 60 ? -10.945 0.372 11.281 1 98.56 60 ILE B O 1
ATOM 1685 N N . ALA B 1 61 ? -10.328 -0.127 9.172 1 98.25 61 ALA B N 1
ATOM 1686 C CA . ALA B 1 61 ? -10.617 1.217 8.68 1 98.25 61 ALA B CA 1
ATOM 1687 C C . ALA B 1 61 ? -12.086 1.57 8.898 1 98.25 61 ALA B C 1
ATOM 1689 O O . ALA B 1 61 ? -12.414 2.689 9.297 1 98.25 61 ALA B O 1
ATOM 1690 N N . GLY B 1 62 ? -12.977 0.633 8.594 1 98 62 GLY B N 1
ATOM 1691 C CA . GLY B 1 62 ? -14.391 0.859 8.82 1 98 62 GLY B CA 1
ATOM 1692 C C . GLY B 1 62 ? -14.727 1.109 10.281 1 98 62 GLY B C 1
ATOM 1693 O O . GLY B 1 62 ? -15.453 2.051 10.602 1 98 62 GLY B O 1
ATOM 1694 N N . GLY B 1 63 ? -14.242 0.268 11.164 1 97.56 63 GLY B N 1
ATOM 1695 C CA . GLY B 1 63 ? -14.453 0.479 12.594 1 97.56 63 GLY B CA 1
ATOM 1696 C C . GLY B 1 63 ? -13.953 1.827 13.07 1 97.56 63 GLY B C 1
ATOM 1697 O O . GLY B 1 63 ? -14.648 2.518 13.828 1 97.56 63 GLY B O 1
ATOM 1698 N N . TYR B 1 64 ? -12.789 2.172 12.633 1 97.38 64 TYR B N 1
ATOM 1699 C CA . TYR B 1 64 ? -12.227 3.471 12.992 1 97.38 64 TYR B CA 1
ATOM 1700 C C . TYR B 1 64 ? -13.117 4.605 12.5 1 97.38 64 TYR B C 1
ATOM 1702 O O . TYR B 1 64 ? -13.297 5.609 13.195 1 97.38 64 TYR B O 1
ATOM 1710 N N . THR B 1 65 ? -13.609 4.465 11.305 1 96.94 65 THR B N 1
ATOM 1711 C CA . THR B 1 65 ? -14.445 5.508 10.727 1 96.94 65 THR B CA 1
ATOM 1712 C C . THR B 1 65 ? -15.664 5.777 11.609 1 96.94 65 THR B C 1
ATOM 1714 O O . THR B 1 65 ? -16.031 6.934 11.828 1 96.94 65 THR B O 1
ATOM 1717 N N . VAL B 1 66 ? -16.281 4.781 12.125 1 95.69 66 VAL B N 1
ATOM 1718 C CA . VAL B 1 66 ? -17.438 4.938 13.008 1 95.69 66 VAL B CA 1
ATOM 1719 C C . VAL B 1 66 ? -17.031 5.711 14.258 1 95.69 66 VAL B C 1
ATOM 1721 O O . VAL B 1 66 ? -17.703 6.672 14.648 1 95.69 66 VAL B O 1
ATOM 1724 N N . ILE B 1 67 ? -15.898 5.352 14.82 1 93.94 67 ILE B N 1
ATOM 1725 C CA . ILE B 1 67 ? -15.398 5.988 16.031 1 93.94 67 ILE B CA 1
ATOM 1726 C C . ILE B 1 67 ? -15.07 7.453 15.758 1 93.94 67 ILE B C 1
ATOM 1728 O O . ILE B 1 67 ? -15.406 8.328 16.562 1 93.94 67 ILE B O 1
ATOM 1732 N N . SER B 1 68 ? -14.43 7.699 14.625 1 92.12 68 SER B N 1
ATOM 1733 C CA . SER B 1 68 ? -14.016 9.055 14.289 1 92.12 68 SER B CA 1
ATOM 1734 C C . SER B 1 68 ? -15.219 9.961 14.055 1 92.12 68 SER B C 1
ATOM 1736 O O . SER B 1 68 ? -15.18 11.148 14.375 1 92.12 68 SER B O 1
ATOM 1738 N N . ILE B 1 69 ? -16.266 9.484 13.492 1 90.94 69 ILE B N 1
ATOM 1739 C CA . ILE B 1 69 ? -17.484 10.266 13.289 1 90.94 69 ILE B CA 1
ATOM 1740 C C . ILE B 1 69 ? -18.078 10.648 14.641 1 90.94 69 ILE B C 1
ATOM 1742 O O . ILE B 1 69 ? -18.469 11.797 14.852 1 90.94 69 ILE B O 1
ATOM 1746 N N . LEU B 1 70 ? -18.141 9.789 15.625 1 88.88 70 LEU B N 1
ATOM 1747 C CA . LEU B 1 70 ? -18.688 10.039 16.953 1 88.88 70 LEU B CA 1
ATOM 1748 C C . LEU B 1 70 ? -17.828 11.055 17.703 1 88.88 70 LEU B C 1
ATOM 1750 O O . LEU B 1 70 ? -18.375 11.945 18.375 1 88.88 70 LEU B O 1
ATOM 1754 N N . LEU B 1 71 ? -16.5 10.953 17.594 1 85.06 71 LEU B N 1
ATOM 1755 C CA . LEU B 1 71 ? -15.586 11.859 18.281 1 85.06 71 LEU B CA 1
ATOM 1756 C C . LEU B 1 71 ? -15.625 13.25 17.641 1 85.06 71 LEU B C 1
ATOM 1758 O O . LEU B 1 71 ? -15.477 14.258 18.328 1 85.06 71 LEU B O 1
ATOM 1762 N N . SER B 1 72 ? -15.633 13.297 16.344 1 79.56 72 SER B N 1
ATOM 1763 C CA . SER B 1 72 ? -15.664 14.57 15.625 1 79.56 72 SER B CA 1
ATOM 1764 C C . SER B 1 72 ? -16.875 15.406 16.031 1 79.56 72 SER B C 1
ATOM 1766 O O . SER B 1 72 ? -16.812 16.641 16 1 79.56 72 SER B O 1
ATOM 1768 N N . PHE B 1 73 ? -17.891 14.781 16.406 1 73.5 73 PHE B N 1
ATOM 1769 C CA . PHE B 1 73 ? -19.094 15.5 16.844 1 73.5 73 PHE B CA 1
ATOM 1770 C C . PHE B 1 73 ? -18.844 16.234 18.156 1 73.5 73 PHE B C 1
ATOM 1772 O O . PHE B 1 73 ? -19.422 17.297 18.391 1 73.5 73 PHE B O 1
ATOM 1779 N N . LYS B 1 74 ? -17.953 15.875 18.859 1 74.69 74 LYS B N 1
ATOM 1780 C CA . LYS B 1 74 ? -17.703 16.484 20.156 1 74.69 74 LYS B CA 1
ATOM 1781 C C . LYS B 1 74 ? -16.562 17.484 20.094 1 74.69 74 LYS B C 1
ATOM 1783 O O . LYS B 1 74 ? -16.375 18.297 21 1 74.69 74 LYS B O 1
ATOM 1788 N N . GLY B 1 75 ? -15.969 17.531 18.922 1 70.25 75 GLY B N 1
ATOM 1789 C CA . GLY B 1 75 ? -14.859 18.453 18.75 1 70.25 75 GLY B CA 1
ATOM 1790 C C . GLY B 1 75 ? -13.648 18.094 19.594 1 70.25 75 GLY B C 1
ATOM 1791 O O . GLY B 1 75 ? -12.734 18.906 19.766 1 70.25 75 GLY B O 1
ATOM 1792 N N . LEU B 1 76 ? -13.703 16.812 20.156 1 70.31 76 LEU B N 1
ATOM 1793 C CA . LEU B 1 76 ? -12.625 16.359 21.031 1 70.31 76 LEU B CA 1
ATOM 1794 C C . LEU B 1 76 ? -11.539 15.656 20.219 1 70.31 76 LEU B C 1
ATOM 1796 O O . LEU B 1 76 ? -11.828 15.047 19.188 1 70.31 76 LEU B O 1
ATOM 1800 N N . PHE B 1 77 ? -10.273 15.781 20.391 1 79.69 77 PHE B N 1
ATOM 1801 C CA . PHE B 1 77 ? -9.117 14.992 19.984 1 79.69 77 PHE B CA 1
ATOM 1802 C C . PHE B 1 77 ? -8.836 15.164 18.5 1 79.69 77 PHE B C 1
ATOM 1804 O O . PHE B 1 77 ? -8.578 14.188 17.781 1 79.69 77 PHE B O 1
ATOM 1811 N N . TRP B 1 78 ? -9.133 16.312 17.938 1 81.56 78 TRP B N 1
ATOM 1812 C CA . TRP B 1 78 ? -8.922 16.547 16.516 1 81.56 78 TRP B CA 1
ATOM 1813 C C . TRP B 1 78 ? -7.5 16.172 16.094 1 81.56 78 TRP B C 1
ATOM 1815 O O . TRP B 1 78 ? -7.273 15.695 14.984 1 81.56 78 TRP B O 1
ATOM 1825 N N . ARG B 1 79 ? -6.59 16.281 16.969 1 83.06 79 ARG B N 1
ATOM 1826 C CA . ARG B 1 79 ? -5.207 15.93 16.672 1 83.06 79 ARG B CA 1
ATOM 1827 C C . ARG B 1 79 ? -5.059 14.422 16.484 1 83.06 79 ARG B C 1
ATOM 1829 O O . ARG B 1 79 ? -4.363 13.977 15.57 1 83.06 79 ARG B O 1
ATOM 1836 N N . LEU B 1 80 ? -5.672 13.758 17.375 1 87.19 80 LEU B N 1
ATOM 1837 C CA . LEU B 1 80 ? -5.625 12.297 17.312 1 87.19 80 LEU B CA 1
ATOM 1838 C C . LEU B 1 80 ? -6.305 11.789 16.047 1 87.19 80 LEU B C 1
ATOM 1840 O O . LEU B 1 80 ? -5.84 10.828 15.43 1 87.19 80 LEU B O 1
ATOM 1844 N N . ILE B 1 81 ? -7.27 12.445 15.656 1 89.56 81 ILE B N 1
ATOM 1845 C CA . ILE B 1 81 ? -8.016 12.039 14.477 1 89.56 81 ILE B CA 1
ATOM 1846 C C . ILE B 1 81 ? -7.148 12.203 13.234 1 89.56 81 ILE B C 1
ATOM 1848 O O . ILE B 1 81 ? -7.137 11.344 12.352 1 89.56 81 ILE B O 1
ATOM 1852 N N . VAL B 1 82 ? -6.434 13.211 13.164 1 89.69 82 VAL B N 1
ATOM 1853 C CA . VAL B 1 82 ? -5.586 13.461 12 1 89.69 82 VAL B CA 1
ATOM 1854 C C . VAL B 1 82 ? -4.504 12.383 11.906 1 89.69 82 VAL B C 1
ATOM 1856 O O . VAL B 1 82 ? -4.23 11.859 10.828 1 89.69 82 VAL B O 1
ATOM 1859 N N . ILE B 1 83 ? -3.912 12 12.984 1 91 83 ILE B N 1
ATOM 1860 C CA . ILE B 1 83 ? -2.875 10.977 13.023 1 91 83 ILE B CA 1
ATOM 1861 C C . ILE B 1 83 ? -3.473 9.625 12.633 1 91 83 ILE B C 1
ATOM 1863 O O . ILE B 1 83 ? -2.9 8.891 11.82 1 91 83 ILE B O 1
ATOM 1867 N N . LEU B 1 84 ? -4.59 9.328 13.148 1 93.88 84 LEU B N 1
ATOM 1868 C CA . LEU B 1 84 ? -5.238 8.055 12.867 1 93.88 84 LEU B CA 1
ATOM 1869 C C . LEU B 1 84 ? -5.73 8 11.43 1 93.88 84 LEU B C 1
ATOM 1871 O O . LEU B 1 84 ? -5.758 6.93 10.812 1 93.88 84 LEU B O 1
ATOM 1875 N N . ASP B 1 85 ? -6.105 9.18 10.914 1 94.5 85 ASP B N 1
ATOM 1876 C CA . ASP B 1 85 ? -6.438 9.242 9.492 1 94.5 85 ASP B CA 1
ATOM 1877 C C . ASP B 1 85 ? -5.234 8.867 8.633 1 94.5 85 ASP B C 1
ATOM 1879 O O . ASP B 1 85 ? -5.379 8.195 7.609 1 94.5 85 ASP B O 1
ATOM 1883 N N . MET B 1 86 ? -4.16 9.289 9.023 1 94.38 86 MET B N 1
ATOM 1884 C CA . MET B 1 86 ? -2.945 8.977 8.281 1 94.38 86 MET B CA 1
ATOM 1885 C C . MET B 1 86 ? -2.643 7.484 8.344 1 94.38 86 MET B C 1
ATOM 1887 O O . MET B 1 86 ? -2.35 6.863 7.316 1 94.38 86 MET B O 1
ATOM 1891 N N . VAL B 1 87 ? -2.709 6.867 9.453 1 95.56 87 VAL B N 1
ATOM 1892 C CA . VAL B 1 87 ? -2.465 5.438 9.641 1 95.56 87 VAL B CA 1
ATOM 1893 C C . VAL B 1 87 ? -3.482 4.633 8.836 1 95.56 87 VAL B C 1
ATOM 1895 O O . VAL B 1 87 ? -3.125 3.654 8.172 1 95.56 87 VAL B O 1
ATOM 1898 N N . THR B 1 88 ? -4.703 5.074 8.883 1 97.31 88 THR B N 1
ATOM 1899 C CA . THR B 1 88 ? -5.766 4.387 8.156 1 97.31 88 THR B CA 1
ATOM 1900 C C . THR B 1 88 ? -5.543 4.473 6.652 1 97.31 88 THR B C 1
ATOM 1902 O O . THR B 1 88 ? -5.773 3.502 5.926 1 97.31 88 THR B O 1
ATOM 1905 N N . THR B 1 89 ? -5.086 5.652 6.211 1 96.88 89 THR B N 1
ATOM 1906 C CA . THR B 1 89 ? -4.797 5.82 4.789 1 96.88 89 THR B CA 1
ATOM 1907 C C . THR B 1 89 ? -3.699 4.855 4.348 1 96.88 89 THR B C 1
ATOM 1909 O O . THR B 1 89 ? -3.824 4.199 3.311 1 96.88 89 THR B O 1
ATOM 1912 N N . VAL B 1 90 ? -2.684 4.707 5.121 1 97 90 VAL B N 1
ATOM 1913 C CA . VAL B 1 90 ? -1.574 3.816 4.797 1 97 90 VAL B CA 1
ATOM 1914 C C . VAL B 1 90 ? -2.049 2.365 4.832 1 97 90 VAL B C 1
ATOM 1916 O O . VAL B 1 90 ? -1.688 1.566 3.965 1 97 90 VAL B O 1
ATOM 1919 N N . LEU B 1 91 ? -2.838 2.012 5.766 1 97.56 91 LEU B N 1
ATOM 1920 C CA . LEU B 1 91 ? -3.383 0.665 5.898 1 97.56 91 LEU B CA 1
ATOM 1921 C C . LEU B 1 91 ? -4.246 0.307 4.695 1 97.56 91 LEU B C 1
ATOM 1923 O O . LEU B 1 91 ? -4.082 -0.763 4.102 1 97.56 91 LEU B O 1
ATOM 1927 N N . LEU B 1 92 ? -5.141 1.243 4.297 1 98.38 92 LEU B N 1
ATOM 1928 C CA . LEU B 1 92 ? -6.043 1.003 3.176 1 98.38 92 LEU B CA 1
ATOM 1929 C C . LEU B 1 92 ? -5.27 0.878 1.868 1 98.38 92 LEU B C 1
ATOM 1931 O O . LEU B 1 92 ? -5.523 -0.031 1.075 1 98.38 92 LEU B O 1
ATOM 1935 N N . THR B 1 93 ? -4.344 1.74 1.67 1 97.69 93 THR B N 1
ATOM 1936 C CA . THR B 1 93 ? -3.6 1.728 0.415 1 97.69 93 THR B CA 1
ATOM 1937 C C . THR B 1 93 ? -2.697 0.501 0.334 1 97.69 93 THR B C 1
ATOM 1939 O O . THR B 1 93 ? -2.545 -0.095 -0.734 1 97.69 93 THR B O 1
ATOM 1942 N N . SER B 1 94 ? -2.154 0.065 1.474 1 97.75 94 SER B N 1
ATOM 1943 C CA . SER B 1 94 ? -1.296 -1.114 1.472 1 97.75 94 SER B CA 1
ATOM 1944 C C . SER B 1 94 ? -2.104 -2.387 1.241 1 97.75 94 SER B C 1
ATOM 1946 O O . SER B 1 94 ? -1.708 -3.244 0.45 1 97.75 94 SER B O 1
ATOM 1948 N N . SER B 1 95 ? -3.223 -2.508 1.85 1 98.19 95 SER B N 1
ATOM 1949 C CA . SER B 1 95 ? -4.02 -3.723 1.719 1 98.19 95 SER B CA 1
ATOM 1950 C C . SER B 1 95 ? -4.598 -3.855 0.314 1 98.19 95 SER B C 1
ATOM 1952 O O . SER B 1 95 ? -4.613 -4.949 -0.257 1 98.19 95 SER B O 1
ATOM 1954 N N . ILE B 1 96 ? -5.027 -2.771 -0.241 1 98.5 96 ILE B N 1
ATOM 1955 C CA . ILE B 1 96 ? -5.57 -2.791 -1.595 1 98.5 96 ILE B CA 1
ATOM 1956 C C . ILE B 1 96 ? -4.469 -3.148 -2.588 1 98.5 96 ILE B C 1
ATOM 1958 O O . ILE B 1 96 ? -4.695 -3.918 -3.527 1 98.5 96 ILE B O 1
ATOM 1962 N N . SER B 1 97 ? -3.324 -2.605 -2.402 1 98.5 97 SER B N 1
ATOM 1963 C CA . SER B 1 97 ? -2.221 -2.854 -3.326 1 98.5 97 SER B CA 1
ATOM 1964 C C . SER B 1 97 ? -1.797 -4.316 -3.301 1 98.5 97 SER B C 1
ATOM 1966 O O . SER B 1 97 ? -1.523 -4.91 -4.348 1 98.5 97 SER B O 1
ATOM 1968 N N . ALA B 1 98 ? -1.729 -4.879 -2.107 1 98.56 98 ALA B N 1
ATOM 1969 C CA . ALA B 1 98 ? -1.422 -6.301 -1.995 1 98.56 98 ALA B CA 1
ATOM 1970 C C . ALA B 1 98 ? -2.455 -7.145 -2.736 1 98.56 98 ALA B C 1
ATOM 1972 O O . ALA B 1 98 ? -2.1 -8.023 -3.523 1 98.56 98 ALA B O 1
ATOM 1973 N N . ALA B 1 99 ? -3.682 -6.875 -2.506 1 98.62 99 ALA B N 1
ATOM 1974 C CA . ALA B 1 99 ? -4.77 -7.629 -3.125 1 98.62 99 ALA B CA 1
ATOM 1975 C C . ALA B 1 99 ? -4.77 -7.445 -4.641 1 98.62 99 ALA B C 1
ATOM 1977 O O . ALA B 1 99 ? -5.012 -8.398 -5.387 1 98.62 99 ALA B O 1
ATOM 1978 N N . LEU B 1 100 ? -4.52 -6.246 -5.027 1 98.31 100 LEU B N 1
ATOM 1979 C CA . LEU B 1 100 ? -4.504 -5.953 -6.457 1 98.31 100 LEU B CA 1
ATOM 1980 C C . LEU B 1 100 ? -3.383 -6.711 -7.156 1 98.31 100 LEU B C 1
ATOM 1982 O O . LEU B 1 100 ? -3.551 -7.168 -8.289 1 98.31 100 LEU B O 1
ATOM 1986 N N . ALA B 1 101 ? -2.256 -6.875 -6.551 1 98.44 101 ALA B N 1
ATOM 1987 C CA . ALA B 1 101 ? -1.144 -7.621 -7.133 1 98.44 101 ALA B CA 1
ATOM 1988 C C . ALA B 1 101 ? -1.526 -9.078 -7.375 1 98.44 101 ALA B C 1
ATOM 1990 O O . ALA B 1 101 ? -1.247 -9.633 -8.438 1 98.44 101 ALA B O 1
ATOM 1991 N N . ILE B 1 102 ? -2.201 -9.656 -6.422 1 98.44 102 ILE B N 1
ATOM 1992 C CA . ILE B 1 102 ? -2.605 -11.047 -6.555 1 98.44 102 ILE B CA 1
ATOM 1993 C C . ILE B 1 102 ? -3.725 -11.164 -7.586 1 98.44 102 ILE B C 1
ATOM 1995 O O . ILE B 1 102 ? -3.75 -12.109 -8.375 1 98.44 102 ILE B O 1
ATOM 1999 N N . ALA B 1 103 ? -4.645 -10.219 -7.547 1 98.25 103 ALA B N 1
ATOM 2000 C CA . ALA B 1 103 ? -5.738 -10.227 -8.516 1 98.25 103 ALA B CA 1
ATOM 2001 C C . ALA B 1 103 ? -5.207 -10.148 -9.945 1 98.25 103 ALA B C 1
ATOM 2003 O O . ALA B 1 103 ? -5.758 -10.773 -10.852 1 98.25 103 ALA B O 1
ATOM 2004 N N . GLN B 1 104 ? -4.238 -9.422 -10.172 1 97.44 104 GLN B N 1
ATOM 2005 C CA . GLN B 1 104 ? -3.633 -9.305 -11.5 1 97.44 104 GLN B CA 1
ATOM 2006 C C . GLN B 1 104 ? -3.062 -10.641 -11.961 1 97.44 104 GLN B C 1
ATOM 2008 O O . GLN B 1 104 ? -3.221 -11.016 -13.125 1 97.44 104 GLN B O 1
ATOM 2013 N N . VAL B 1 105 ? -2.43 -11.336 -11.102 1 96.94 105 VAL B N 1
ATOM 2014 C CA . VAL B 1 105 ? -1.896 -12.656 -11.422 1 96.94 105 VAL B CA 1
ATOM 2015 C C . VAL B 1 105 ? -3.043 -13.625 -11.711 1 96.94 105 VAL B C 1
ATOM 2017 O O . VAL B 1 105 ? -2.947 -14.461 -12.609 1 96.94 105 VAL B O 1
ATOM 2020 N N . GLY B 1 106 ? -4.074 -13.523 -10.914 1 96.69 106 GLY B N 1
ATOM 2021 C CA . GLY B 1 106 ? -5.234 -14.367 -11.156 1 96.69 106 GLY B CA 1
ATOM 2022 C C . GLY B 1 106 ? -5.844 -14.156 -12.531 1 96.69 106 GLY B C 1
ATOM 2023 O O . GLY B 1 106 ? -6.344 -15.102 -13.148 1 96.69 106 GLY B O 1
ATOM 2024 N N . LYS B 1 107 ? -5.809 -12.961 -12.984 1 96.62 107 LYS B N 1
ATOM 2025 C CA . LYS B 1 107 ? -6.422 -12.609 -14.258 1 96.62 107 LYS B CA 1
ATOM 2026 C C . LYS B 1 107 ? -5.484 -12.906 -15.422 1 96.62 107 LYS B C 1
ATOM 2028 O O . LYS B 1 107 ? -5.914 -13.43 -16.453 1 96.62 107 LYS B O 1
ATOM 2033 N N . LYS B 1 108 ? -4.148 -12.625 -15.273 1 96.69 108 LYS B N 1
ATOM 2034 C CA . LYS B 1 108 ? -3.227 -12.672 -16.406 1 96.69 108 LYS B CA 1
ATOM 2035 C C . LYS B 1 108 ? -2.244 -13.836 -16.266 1 96.69 108 LYS B C 1
ATOM 2037 O O . LYS B 1 108 ? -1.579 -14.211 -17.234 1 96.69 108 LYS B O 1
ATOM 2042 N N . GLY B 1 109 ? -2.15 -14.352 -15.047 1 95.38 109 GLY B N 1
ATOM 2043 C CA . GLY B 1 109 ? -1.125 -15.352 -14.797 1 95.38 109 GLY B CA 1
ATOM 2044 C C . GLY B 1 109 ? 0.281 -14.789 -14.82 1 95.38 109 GLY B C 1
ATOM 2045 O O . GLY B 1 109 ? 0.462 -13.562 -14.828 1 95.38 109 GLY B O 1
ATOM 2046 N N . ASN B 1 110 ? 1.277 -15.68 -14.664 1 94.31 110 ASN B N 1
ATOM 2047 C CA . ASN B 1 110 ? 2.705 -15.406 -14.781 1 94.31 110 ASN B CA 1
ATOM 2048 C C . ASN B 1 110 ? 3.451 -16.562 -15.438 1 94.31 110 ASN B C 1
ATOM 2050 O O . ASN B 1 110 ? 3.838 -17.516 -14.766 1 94.31 110 ASN B O 1
ATOM 2054 N N . THR B 1 111 ? 3.701 -16.422 -16.719 1 91 111 THR B N 1
ATOM 2055 C CA . THR B 1 111 ? 4.289 -17.516 -17.484 1 91 111 THR B CA 1
ATOM 2056 C C . THR B 1 111 ? 5.723 -17.781 -17.031 1 91 111 THR B C 1
ATOM 2058 O O . THR B 1 111 ? 6.18 -18.922 -17.047 1 91 111 THR B O 1
ATOM 2061 N N . HIS B 1 112 ? 6.371 -16.75 -16.609 1 88.12 112 HIS B N 1
ATOM 2062 C CA . HIS B 1 112 ? 7.754 -16.906 -16.156 1 88.12 112 HIS B CA 1
ATOM 2063 C C . HIS B 1 112 ? 7.832 -17.688 -14.859 1 88.12 112 HIS B C 1
ATOM 2065 O O . HIS B 1 112 ? 8.828 -18.359 -14.594 1 88.12 112 HIS B O 1
ATOM 2071 N N . ALA B 1 113 ? 6.77 -17.688 -14.117 1 90.69 113 ALA B N 1
ATOM 2072 C CA . ALA B 1 113 ? 6.723 -18.406 -12.852 1 90.69 113 ALA B CA 1
ATOM 2073 C C . ALA B 1 113 ? 5.891 -19.688 -12.984 1 90.69 113 ALA B C 1
ATOM 2075 O O . ALA B 1 113 ? 5.77 -20.453 -12.031 1 90.69 113 ALA B O 1
ATOM 2076 N N . GLY B 1 114 ? 5.254 -19.859 -14.117 1 89.44 114 GLY B N 1
ATOM 2077 C CA . GLY B 1 114 ? 4.391 -21 -14.336 1 89.44 114 GLY B CA 1
ATOM 2078 C C . GLY B 1 114 ? 3.047 -20.891 -13.648 1 89.44 114 GLY B C 1
ATOM 2079 O O . GLY B 1 114 ? 2.395 -21.891 -13.367 1 89.44 114 GLY B O 1
ATOM 2080 N N . TRP B 1 115 ? 2.652 -19.766 -13.258 1 94.12 115 TRP B N 1
ATOM 2081 C CA . TRP B 1 115 ? 1.358 -19.531 -12.625 1 94.12 115 TRP B CA 1
ATOM 2082 C C . TRP B 1 115 ? 0.281 -19.25 -13.672 1 94.12 115 TRP B C 1
ATOM 2084 O O . TRP B 1 115 ? 0.25 -18.188 -14.273 1 94.12 115 TRP B O 1
ATOM 2094 N N . LEU B 1 116 ? -0.661 -20.078 -13.82 1 92.81 116 LEU B N 1
ATOM 2095 C CA . LEU B 1 116 ? -1.72 -19.938 -14.812 1 92.81 116 LEU B CA 1
ATOM 2096 C C . LEU B 1 116 ? -2.816 -19.016 -14.312 1 92.81 116 LEU B C 1
ATOM 2098 O O . LEU B 1 116 ? -3.082 -18.953 -13.109 1 92.81 116 LEU B O 1
ATOM 2102 N N . PRO B 1 117 ? -3.393 -18.25 -15.281 1 95.12 117 PRO B N 1
ATOM 2103 C CA . PRO B 1 117 ? -4.551 -17.453 -14.867 1 95.12 117 PRO B CA 1
ATOM 2104 C C . PRO B 1 117 ? -5.727 -18.328 -14.406 1 95.12 117 PRO B C 1
ATOM 2106 O O . PRO B 1 117 ? -5.961 -19.391 -14.961 1 95.12 117 PRO B O 1
ATOM 2109 N N . ILE B 1 118 ? -6.496 -17.859 -13.484 1 94.06 118 ILE B N 1
ATOM 2110 C CA . ILE B 1 118 ? -7.535 -18.703 -12.898 1 94.06 118 ILE B CA 1
ATOM 2111 C C . ILE B 1 118 ? -8.906 -18.094 -13.172 1 94.06 118 ILE B C 1
ATOM 2113 O O . ILE B 1 118 ? -9.93 -18.75 -13 1 94.06 118 ILE B O 1
ATOM 2117 N N . CYS B 1 119 ? -8.992 -16.906 -13.594 1 95.19 119 CYS B N 1
ATOM 2118 C CA . CYS B 1 119 ? -10.258 -16.188 -13.68 1 95.19 119 CYS B CA 1
ATOM 2119 C C . CYS B 1 119 ? -11.156 -16.781 -14.758 1 95.19 119 CYS B C 1
ATOM 2121 O O . CYS B 1 119 ? -12.375 -16.641 -14.711 1 95.19 119 CYS B O 1
ATOM 2123 N N . GLY B 1 120 ? -10.578 -17.422 -15.75 1 92.62 120 GLY B N 1
ATOM 2124 C CA . GLY B 1 120 ? -11.375 -18.125 -16.734 1 92.62 120 GLY B CA 1
ATOM 2125 C C . GLY B 1 120 ? -12.148 -19.297 -16.156 1 92.62 120 GLY B C 1
ATOM 2126 O O . GLY B 1 120 ? -13.25 -19.594 -16.609 1 92.62 120 GLY B O 1
ATOM 2127 N N . GLN B 1 121 ? -11.641 -19.875 -15.102 1 90.56 121 GLN B N 1
ATOM 2128 C CA . GLN B 1 121 ? -12.234 -21.047 -14.461 1 90.56 121 GLN B CA 1
ATOM 2129 C C . GLN B 1 121 ? -13.195 -20.641 -13.344 1 90.56 121 GLN B C 1
ATOM 2131 O O . GLN B 1 121 ? -14.188 -21.328 -13.102 1 90.56 121 GLN B O 1
ATOM 2136 N N . VAL B 1 122 ? -12.906 -19.578 -12.711 1 94.12 122 VAL B N 1
ATOM 2137 C CA . VAL B 1 122 ? -13.711 -19.141 -11.578 1 94.12 122 VAL B CA 1
ATOM 2138 C C . VAL B 1 122 ? -14.125 -17.688 -11.773 1 94.12 122 VAL B C 1
ATOM 2140 O O . VAL B 1 122 ? -13.789 -16.828 -10.953 1 94.12 122 VAL B O 1
ATOM 2143 N N . PRO B 1 123 ? -14.945 -17.359 -12.727 1 94.94 123 PRO B N 1
ATOM 2144 C CA . PRO B 1 123 ? -15.273 -15.969 -13.062 1 94.94 123 PRO B CA 1
ATOM 2145 C C . PRO B 1 123 ? -16.062 -15.266 -11.961 1 94.94 123 PRO B C 1
ATOM 2147 O O . PRO B 1 123 ? -15.891 -14.062 -11.742 1 94.94 123 PRO B O 1
ATOM 2150 N N . ASP B 1 124 ? -16.969 -15.953 -11.281 1 96.31 124 ASP B N 1
ATOM 2151 C CA . ASP B 1 124 ? -17.75 -15.328 -10.211 1 96.31 124 ASP B CA 1
ATOM 2152 C C . ASP B 1 124 ? -16.828 -14.836 -9.086 1 96.31 124 ASP B C 1
ATOM 2154 O O . ASP B 1 124 ? -17.016 -13.734 -8.57 1 96.31 124 ASP B O 1
ATOM 2158 N N . PHE B 1 125 ? -15.945 -15.703 -8.719 1 96.94 125 PHE B N 1
ATOM 2159 C CA . PHE B 1 125 ? -14.969 -15.312 -7.711 1 96.94 125 PHE B CA 1
ATOM 2160 C C . PHE B 1 125 ? -14.219 -14.055 -8.141 1 96.94 125 PHE B C 1
ATOM 2162 O O . PHE B 1 125 ? -14.133 -13.086 -7.379 1 96.94 125 PHE B O 1
ATOM 2169 N N . CYS B 1 126 ? -13.734 -13.961 -9.344 1 97.38 126 CYS B N 1
ATOM 2170 C CA . CYS B 1 126 ? -12.93 -12.844 -9.836 1 97.38 126 CYS B CA 1
ATOM 2171 C C . CYS B 1 126 ? -13.773 -11.586 -9.961 1 97.38 126 CYS B C 1
ATOM 2173 O O . CYS B 1 126 ? -13.289 -10.477 -9.727 1 97.38 126 CYS B O 1
ATOM 2175 N N . ASP B 1 127 ? -15.023 -11.711 -10.328 1 97.56 127 ASP B N 1
ATOM 2176 C CA . ASP B 1 127 ? -15.922 -10.562 -10.406 1 97.56 127 ASP B CA 1
ATOM 2177 C C . ASP B 1 127 ? -16.141 -9.938 -9.031 1 97.56 127 ASP B C 1
ATOM 2179 O O . ASP B 1 127 ? -16.078 -8.719 -8.875 1 97.56 127 ASP B O 1
ATOM 2183 N N . TYR B 1 128 ? -16.391 -10.781 -8.062 1 98.12 128 TYR B N 1
ATOM 2184 C CA . TYR B 1 128 ? -16.578 -10.305 -6.703 1 98.12 128 TYR B CA 1
ATOM 2185 C C . TYR B 1 128 ? -15.32 -9.625 -6.18 1 98.12 128 TYR B C 1
ATOM 2187 O O . TYR B 1 128 ? -15.391 -8.57 -5.551 1 98.12 128 TYR B O 1
ATOM 2195 N N . VAL B 1 129 ? -14.188 -10.242 -6.461 1 98 129 VAL B N 1
ATOM 2196 C CA . VAL B 1 129 ? -12.914 -9.664 -6.055 1 98 129 VAL B CA 1
ATOM 2197 C C . VAL B 1 129 ? -12.734 -8.289 -6.703 1 98 129 VAL B C 1
ATOM 2199 O O . VAL B 1 129 ? -12.312 -7.336 -6.047 1 98 129 VAL B O 1
ATOM 2202 N N . THR B 1 130 ? -13.102 -8.18 -7.953 1 98.25 130 THR B N 1
ATOM 2203 C CA . THR B 1 130 ? -12.969 -6.922 -8.68 1 98.25 130 THR B CA 1
ATOM 2204 C C . THR B 1 130 ? -13.82 -5.832 -8.047 1 98.25 130 THR B C 1
ATOM 2206 O O . THR B 1 130 ? -13.359 -4.707 -7.852 1 98.25 130 THR B O 1
ATOM 2209 N N . ILE B 1 131 ? -14.992 -6.168 -7.711 1 98.25 131 ILE B N 1
ATOM 2210 C CA . ILE B 1 131 ? -15.883 -5.203 -7.066 1 98.25 131 ILE B CA 1
ATOM 2211 C C . ILE B 1 131 ? -15.305 -4.793 -5.715 1 98.25 131 ILE B C 1
ATOM 2213 O O . ILE B 1 131 ? -15.289 -3.609 -5.371 1 98.25 131 ILE B O 1
ATOM 2217 N N . ALA B 1 132 ? -14.836 -5.793 -4.984 1 98.75 132 ALA B N 1
ATOM 2218 C CA . ALA B 1 132 ? -14.227 -5.52 -3.686 1 98.75 132 ALA B CA 1
ATOM 2219 C C . ALA B 1 132 ? -13.031 -4.574 -3.824 1 98.75 132 ALA B C 1
ATOM 2221 O O . ALA B 1 132 ? -12.883 -3.635 -3.039 1 98.75 132 ALA B O 1
ATOM 2222 N N . LEU B 1 133 ? -12.227 -4.809 -4.848 1 98.56 133 LEU B N 1
ATOM 2223 C CA . LEU B 1 133 ? -11.039 -3.992 -5.07 1 98.56 133 LEU B CA 1
ATOM 2224 C C . LEU B 1 133 ? -11.422 -2.566 -5.453 1 98.56 133 LEU B C 1
ATOM 2226 O O . LEU B 1 133 ? -10.805 -1.605 -4.984 1 98.56 133 LEU B O 1
ATOM 2230 N N . ILE B 1 134 ? -12.367 -2.398 -6.285 1 98.5 134 ILE B N 1
ATOM 2231 C CA . ILE B 1 134 ? -12.836 -1.076 -6.688 1 98.5 134 ILE B CA 1
ATOM 2232 C C . ILE B 1 134 ? -13.359 -0.319 -5.469 1 98.5 134 ILE B C 1
ATOM 2234 O O . ILE B 1 134 ? -13.023 0.85 -5.266 1 98.5 134 ILE B O 1
ATOM 2238 N N . ALA B 1 135 ? -14.156 -1.015 -4.703 1 98.56 135 ALA B N 1
ATOM 2239 C CA . ALA B 1 135 ? -14.711 -0.4 -3.498 1 98.56 135 ALA B CA 1
ATOM 2240 C C . ALA B 1 135 ? -13.602 -0.039 -2.51 1 98.56 135 ALA B C 1
ATOM 2242 O O . ALA B 1 135 ? -13.609 1.052 -1.935 1 98.56 135 ALA B O 1
ATOM 2243 N N . GLY B 1 136 ? -12.711 -0.979 -2.299 1 98.25 136 GLY B N 1
ATOM 2244 C CA . GLY B 1 136 ? -11.586 -0.689 -1.425 1 98.25 136 GLY B CA 1
ATOM 2245 C C . GLY B 1 136 ? -10.75 0.48 -1.902 1 98.25 136 GLY B C 1
ATOM 2246 O O . GLY B 1 136 ? -10.281 1.284 -1.096 1 98.25 136 GLY B O 1
ATOM 2247 N N . PHE B 1 137 ? -10.531 0.542 -3.199 1 98.25 137 PHE B N 1
ATOM 2248 C CA . PHE B 1 137 ? -9.781 1.644 -3.787 1 98.25 137 PHE B CA 1
ATOM 2249 C C . PHE B 1 137 ? -10.492 2.971 -3.559 1 98.25 137 PHE B C 1
ATOM 2251 O O . PHE B 1 137 ? -9.852 3.982 -3.266 1 98.25 137 PHE B O 1
ATOM 2258 N N . ALA B 1 138 ? -11.719 2.961 -3.709 1 98.19 138 ALA B N 1
ATOM 2259 C CA . ALA B 1 138 ? -12.516 4.156 -3.434 1 98.19 138 ALA B CA 1
ATOM 2260 C C . ALA B 1 138 ? -12.328 4.621 -1.993 1 98.19 138 ALA B C 1
ATOM 2262 O O . ALA B 1 138 ? -12.148 5.812 -1.736 1 98.19 138 ALA B O 1
ATOM 2263 N N . ALA B 1 139 ? -12.406 3.678 -1.046 1 98.38 139 ALA B N 1
ATOM 2264 C CA . ALA B 1 139 ? -12.195 4.012 0.36 1 98.38 139 ALA B CA 1
ATOM 2265 C C . ALA B 1 139 ? -10.828 4.652 0.568 1 98.38 139 ALA B C 1
ATOM 2267 O O . ALA B 1 139 ? -10.703 5.648 1.282 1 98.38 139 ALA B O 1
ATOM 2268 N N . ALA B 1 140 ? -9.82 4.113 -0.075 1 97.5 140 ALA B N 1
ATOM 2269 C CA . ALA B 1 140 ? -8.461 4.641 0.053 1 97.5 140 ALA B CA 1
ATOM 2270 C C . ALA B 1 140 ? -8.375 6.062 -0.494 1 97.5 140 ALA B C 1
ATOM 2272 O O . ALA B 1 140 ? -7.742 6.93 0.114 1 97.5 140 ALA B O 1
ATOM 2273 N N . ILE B 1 141 ? -8.969 6.301 -1.606 1 97.75 141 ILE B N 1
ATOM 2274 C CA . ILE B 1 141 ? -8.961 7.625 -2.217 1 97.75 141 ILE B CA 1
ATOM 2275 C C . ILE B 1 141 ? -9.656 8.625 -1.292 1 97.75 141 ILE B C 1
ATOM 2277 O O . ILE B 1 141 ? -9.164 9.734 -1.085 1 97.75 141 ILE B O 1
ATOM 2281 N N . ILE B 1 142 ? -10.758 8.258 -0.758 1 97.81 142 ILE B N 1
ATOM 2282 C CA . ILE B 1 142 ? -11.508 9.148 0.12 1 97.81 142 ILE B CA 1
ATOM 2283 C C . ILE B 1 142 ? -10.672 9.492 1.347 1 97.81 142 ILE B C 1
ATOM 2285 O O . ILE B 1 142 ? -10.594 10.656 1.746 1 97.81 142 ILE B O 1
ATOM 2289 N N . TYR B 1 143 ? -10.055 8.516 1.923 1 97.31 143 TYR B N 1
ATOM 2290 C CA . TYR B 1 143 ? -9.227 8.781 3.09 1 97.31 143 TYR B CA 1
ATOM 2291 C C . TYR B 1 143 ? -8.031 9.656 2.721 1 97.31 143 TYR B C 1
ATOM 2293 O O . TYR B 1 143 ? -7.582 10.484 3.52 1 97.31 143 TYR B O 1
ATOM 2301 N N . PHE B 1 144 ? -7.531 9.383 1.577 1 95.44 144 PHE B N 1
ATOM 2302 C CA . PHE B 1 144 ? -6.445 10.227 1.103 1 95.44 144 PHE B CA 1
ATOM 2303 C C . PHE B 1 144 ? -6.898 11.68 0.991 1 95.44 144 PHE B C 1
ATOM 2305 O O . PHE B 1 144 ? -6.191 12.594 1.423 1 95.44 144 PHE B O 1
ATOM 2312 N N . VAL B 1 145 ? -8.008 11.938 0.449 1 94.94 145 VAL B N 1
ATOM 2313 C CA . VAL B 1 145 ? -8.586 13.266 0.309 1 94.94 145 VAL B CA 1
ATOM 2314 C C . VAL B 1 145 ? -8.844 13.867 1.688 1 94.94 145 VAL B C 1
ATOM 2316 O O . VAL B 1 145 ? -8.547 15.039 1.928 1 94.94 145 VAL B O 1
ATOM 2319 N N . LEU B 1 146 ? -9.391 13.109 2.621 1 94.25 146 LEU B N 1
ATOM 2320 C CA . LEU B 1 146 ? -9.617 13.562 3.992 1 94.25 146 LEU B CA 1
ATOM 2321 C C . LEU B 1 146 ? -8.312 14.047 4.625 1 94.25 146 LEU B C 1
ATOM 2323 O O . LEU B 1 146 ? -8.281 15.094 5.266 1 94.25 146 LEU B O 1
ATOM 2327 N N . LEU B 1 147 ? -7.32 13.25 4.414 1 92.56 147 LEU B N 1
ATOM 2328 C CA . LEU B 1 147 ? -6.02 13.602 4.969 1 92.56 147 LEU B CA 1
ATOM 2329 C C . LEU B 1 147 ? -5.504 14.906 4.367 1 92.56 147 LEU B C 1
ATOM 2331 O O . LEU B 1 147 ? -4.973 15.758 5.082 1 92.56 147 LEU B O 1
ATOM 2335 N N . LEU B 1 148 ? -5.664 15.086 3.088 1 89.62 148 LEU B N 1
ATOM 2336 C CA . LEU B 1 148 ? -5.25 16.312 2.41 1 89.62 148 LEU B CA 1
ATOM 2337 C C . LEU B 1 148 ? -6.023 17.516 2.938 1 89.62 148 LEU B C 1
ATOM 2339 O O . LEU B 1 148 ? -5.445 18.578 3.17 1 89.62 148 LEU B O 1
ATOM 2343 N N . CYS B 1 149 ? -7.246 17.375 3.158 1 88.25 149 CYS B N 1
ATOM 2344 C CA . CYS B 1 149 ? -8.078 18.438 3.693 1 88.25 149 CYS B CA 1
ATOM 2345 C C . CYS B 1 149 ? -7.641 18.828 5.102 1 88.25 149 CYS B C 1
ATOM 2347 O O . CYS B 1 149 ? -7.555 20.016 5.426 1 88.25 149 CYS B O 1
ATOM 2349 N N . SER B 1 150 ? -7.406 17.828 5.859 1 86 150 SER B N 1
ATOM 2350 C CA . SER B 1 150 ? -6.945 18.094 7.219 1 86 150 SER B CA 1
ATOM 2351 C C . SER B 1 150 ? -5.617 18.844 7.223 1 86 150 SER B C 1
ATOM 2353 O O . SER B 1 150 ? -5.422 19.766 8.016 1 86 150 SER B O 1
ATOM 2355 N N . LEU B 1 151 ? -4.758 18.5 6.344 1 84.81 151 LEU B N 1
ATOM 2356 C CA . LEU B 1 151 ? -3.455 19.156 6.258 1 84.81 151 LEU B CA 1
ATOM 2357 C C . LEU B 1 151 ? -3.6 20.578 5.738 1 84.81 151 LEU B C 1
ATOM 2359 O O . LEU B 1 151 ? -2.875 21.469 6.176 1 84.81 151 LEU B O 1
ATOM 2363 N N . TYR B 1 152 ? -4.5 20.75 4.887 1 82.5 152 TYR B N 1
ATOM 2364 C CA . TYR B 1 152 ? -4.746 22.094 4.359 1 82.5 152 TYR B CA 1
ATOM 2365 C C . TYR B 1 152 ? -5.242 23.031 5.457 1 82.5 152 TYR B C 1
ATOM 2367 O O . TYR B 1 152 ? -4.793 24.172 5.551 1 82.5 152 TYR B O 1
ATOM 2375 N N . VAL B 1 153 ? -6.109 22.609 6.258 1 78.94 153 VAL B N 1
ATOM 2376 C CA . VAL B 1 153 ? -6.688 23.406 7.328 1 78.94 153 VAL B CA 1
ATOM 2377 C C . VAL B 1 153 ? -5.625 23.703 8.383 1 78.94 153 VAL B C 1
ATOM 2379 O O . VAL B 1 153 ? -5.547 24.828 8.898 1 78.94 153 VAL B O 1
ATOM 2382 N N . VAL B 1 154 ? -4.934 22.781 8.617 1 75.75 154 VAL B N 1
ATOM 2383 C CA . VAL B 1 154 ? -3.916 22.938 9.648 1 75.75 154 VAL B CA 1
ATOM 2384 C C . VAL B 1 154 ? -2.783 23.812 9.125 1 75.75 154 VAL B C 1
ATOM 2386 O O . VAL B 1 154 ? -2.184 24.578 9.883 1 75.75 154 VAL B O 1
ATOM 2389 N N . LEU B 1 155 ? -2.572 23.781 7.895 1 73.69 155 LEU B N 1
ATOM 2390 C CA . LEU B 1 155 ? -1.467 24.516 7.305 1 73.69 155 LEU B CA 1
ATOM 2391 C C . LEU B 1 155 ? -1.913 25.922 6.898 1 73.69 155 LEU B C 1
ATOM 2393 O O . LEU B 1 155 ? -1.08 26.812 6.703 1 73.69 155 LEU B O 1
ATOM 2397 N N . SER B 1 156 ? -3.191 26.266 6.777 1 70.12 156 SER B N 1
ATOM 2398 C CA . SER B 1 156 ? -3.705 27.562 6.344 1 70.12 156 SER B CA 1
ATOM 2399 C C . SER B 1 156 ? -3.42 28.641 7.383 1 70.12 156 SER B C 1
ATOM 2401 O O . SER B 1 156 ? -3.01 29.75 7.039 1 70.12 156 SER B O 1
ATOM 2403 N N . PRO B 1 157 ? -3.85 28.547 8.773 1 57.44 157 PRO B N 1
ATOM 2404 C CA . PRO B 1 157 ? -3.525 29.656 9.664 1 57.44 157 PRO B CA 1
ATOM 2405 C C . PRO B 1 157 ? -2.055 30.062 9.594 1 57.44 157 PRO B C 1
ATOM 2407 O O . PRO B 1 157 ? -1.718 31.219 9.836 1 57.44 157 PRO B O 1
ATOM 2410 N N . ILE B 1 158 ? -1.247 29.266 9.375 1 50.12 158 ILE B N 1
ATOM 2411 C CA . ILE B 1 158 ? 0.16 29.625 9.211 1 50.12 158 ILE B CA 1
ATOM 2412 C C . ILE B 1 158 ? 0.345 30.453 7.945 1 50.12 158 ILE B C 1
ATOM 2414 O O . ILE B 1 158 ? 1.324 31.188 7.82 1 50.12 158 ILE B O 1
ATOM 2418 N N . PHE B 1 159 ? -0.595 30.359 7.035 1 47.78 159 PHE B N 1
ATOM 2419 C CA . PHE B 1 159 ? -0.58 31.203 5.852 1 47.78 159 PHE B CA 1
ATOM 2420 C C . PHE B 1 159 ? -0.913 32.656 6.211 1 47.78 159 PHE B C 1
ATOM 2422 O O . PHE B 1 159 ? -0.466 33.594 5.543 1 47.78 159 PHE B O 1
ATOM 2429 N N . VAL B 1 160 ? -1.761 32.875 7.141 1 44.88 160 VAL B N 1
ATOM 2430 C CA . VAL B 1 160 ? -2.164 34.25 7.414 1 44.88 160 VAL B CA 1
ATOM 2431 C C . VAL B 1 160 ? -1.163 34.906 8.367 1 44.88 160 VAL B C 1
ATOM 2433 O O . VAL B 1 160 ? -1.177 36.125 8.547 1 44.88 160 VAL B O 1
ATOM 2436 N N . ALA B 1 161 ? -0.372 34.281 9.047 1 41.47 161 ALA B N 1
ATOM 2437 C CA . ALA B 1 161 ? 0.484 35.125 9.898 1 41.47 161 ALA B CA 1
ATOM 2438 C C . ALA B 1 161 ? 1.532 35.844 9.078 1 41.47 161 ALA B C 1
ATOM 2440 O O . ALA B 1 161 ? 2.621 35.344 8.828 1 41.47 161 ALA B O 1
ATOM 2441 N N . THR B 1 162 ? 1.218 36.375 7.926 1 36.56 162 THR B N 1
ATOM 2442 C CA . THR B 1 162 ? 2.096 37.438 7.449 1 36.56 162 THR B CA 1
ATOM 2443 C C . THR B 1 162 ? 2.273 38.5 8.523 1 36.56 162 THR B C 1
ATOM 2445 O O . THR B 1 162 ? 1.292 39.031 9.055 1 36.56 162 THR B O 1
ATOM 2448 N N . PRO B 1 163 ? 3.566 38.719 8.984 1 35.44 163 PRO B N 1
ATOM 2449 C CA . PRO B 1 163 ? 3.65 40 9.711 1 35.44 163 PRO B CA 1
ATOM 2450 C C . PRO B 1 163 ? 3.02 41.156 8.945 1 35.44 163 PRO B C 1
ATOM 2452 O O . PRO B 1 163 ? 2.951 41.125 7.715 1 35.44 163 PRO B O 1
#